Protein AF-A0A838E2M8-F1 (afdb_monomer_lite)

Structure (mmCIF, N/CA/C/O backbone):
data_AF-A0A838E2M8-F1
#
_entry.id   AF-A0A838E2M8-F1
#
loop_
_atom_site.group_PDB
_atom_site.id
_atom_site.type_symbol
_atom_site.label_atom_id
_atom_site.label_alt_id
_atom_site.label_comp_id
_atom_site.label_asym_id
_atom_site.label_entity_id
_atom_site.label_seq_id
_atom_site.pdbx_PDB_ins_code
_atom_site.Cartn_x
_atom_site.Cartn_y
_atom_site.Cartn_z
_atom_site.occupancy
_atom_site.B_iso_or_equiv
_atom_site.auth_seq_id
_atom_site.auth_comp_id
_atom_site.auth_asym_id
_atom_site.auth_atom_id
_atom_site.pdbx_PDB_model_num
ATOM 1 N N . MET A 1 1 ? 8.041 -13.208 11.716 1.00 29.17 1 MET A N 1
ATOM 2 C CA . MET A 1 1 ? 7.604 -13.875 10.468 1.00 29.17 1 MET A CA 1
ATOM 3 C C . MET A 1 1 ? 7.664 -12.862 9.334 1.00 29.17 1 MET A C 1
ATOM 5 O O . MET A 1 1 ? 7.441 -11.687 9.573 1.00 29.17 1 MET A O 1
ATOM 9 N N . VAL A 1 2 ? 8.114 -13.311 8.165 1.00 25.56 2 VAL A N 1
ATOM 10 C CA . VAL A 1 2 ? 8.766 -12.521 7.107 1.00 25.56 2 VAL A CA 1
ATOM 11 C C . VAL A 1 2 ? 7.895 -11.374 6.580 1.00 25.56 2 VAL A C 1
ATOM 13 O O . VAL A 1 2 ? 6.791 -11.605 6.093 1.00 25.56 2 VAL A O 1
ATOM 16 N N . ASN A 1 3 ? 8.439 -10.155 6.620 1.00 29.17 3 ASN A N 1
ATOM 17 C CA . ASN A 1 3 ? 7.928 -8.987 5.911 1.00 29.17 3 ASN A CA 1
ATOM 18 C C . ASN A 1 3 ? 8.081 -9.251 4.401 1.00 29.17 3 ASN A C 1
ATOM 20 O O . ASN A 1 3 ? 9.116 -8.950 3.805 1.00 29.17 3 ASN A O 1
ATOM 24 N N . LYS A 1 4 ? 7.111 -9.950 3.799 1.00 29.88 4 LYS A N 1
ATOM 25 C CA . LYS A 1 4 ? 7.078 -10.216 2.357 1.00 29.88 4 LYS A CA 1
ATOM 26 C C . LYS A 1 4 ? 6.680 -8.926 1.644 1.00 29.88 4 LYS A C 1
ATOM 28 O O . LYS A 1 4 ? 5.559 -8.785 1.172 1.00 29.88 4 LYS A O 1
ATOM 33 N N . TYR A 1 5 ? 7.619 -7.989 1.553 1.00 34.09 5 TYR A N 1
ATOM 34 C CA . TYR A 1 5 ? 7.651 -7.113 0.396 1.00 34.09 5 TYR A CA 1
ATOM 35 C C . TYR A 1 5 ? 7.855 -8.028 -0.807 1.00 34.09 5 TYR A C 1
ATOM 37 O O . TYR A 1 5 ? 8.869 -8.726 -0.891 1.00 34.09 5 TYR A O 1
ATOM 45 N N . THR A 1 6 ? 6.867 -8.094 -1.694 1.00 36.25 6 THR A N 1
ATOM 46 C CA . THR A 1 6 ? 6.998 -8.797 -2.967 1.00 36.25 6 THR A CA 1
ATOM 47 C C . THR A 1 6 ? 8.046 -8.055 -3.785 1.00 36.25 6 THR A C 1
ATOM 49 O O . THR A 1 6 ? 7.753 -7.113 -4.514 1.00 36.25 6 THR A O 1
ATOM 52 N N . ILE A 1 7 ? 9.307 -8.446 -3.613 1.00 33.19 7 ILE A N 1
ATOM 53 C CA . ILE A 1 7 ? 10.362 -8.147 -4.568 1.00 33.19 7 ILE A CA 1
ATOM 54 C C . ILE A 1 7 ? 9.932 -8.889 -5.829 1.00 33.19 7 ILE A C 1
ATOM 56 O O . ILE A 1 7 ? 10.034 -10.116 -5.885 1.00 33.19 7 ILE A O 1
ATOM 60 N N . TYR A 1 8 ? 9.402 -8.168 -6.817 1.00 39.72 8 TYR A N 1
ATOM 61 C CA . TYR A 1 8 ? 9.279 -8.704 -8.164 1.00 39.72 8 TYR A CA 1
ATOM 62 C C . TYR A 1 8 ? 10.704 -9.000 -8.625 1.00 39.72 8 TYR A C 1
ATOM 64 O O . TYR A 1 8 ? 11.469 -8.106 -8.987 1.00 39.72 8 TYR A O 1
ATOM 72 N N . LYS A 1 9 ? 11.109 -10.262 -8.472 1.00 33.03 9 LYS A N 1
ATOM 73 C CA . LYS A 1 9 ? 12.411 -10.762 -8.889 1.00 33.03 9 LYS A CA 1
ATOM 74 C C . LYS A 1 9 ? 12.399 -10.688 -10.413 1.00 33.03 9 LYS A C 1
ATOM 76 O O . LYS A 1 9 ? 11.808 -11.541 -11.067 1.00 33.03 9 LYS A O 1
ATOM 81 N N . MET A 1 10 ? 12.939 -9.597 -10.953 1.00 39.44 10 MET A N 1
ATOM 82 C CA . MET A 1 10 ? 13.003 -9.358 -12.390 1.00 39.44 10 MET A CA 1
ATOM 83 C C . MET A 1 10 ? 13.651 -10.555 -13.082 1.00 39.44 10 MET A C 1
ATOM 85 O O . MET A 1 10 ? 14.750 -10.977 -12.715 1.00 39.44 10 MET A O 1
ATOM 89 N N . ILE A 1 11 ? 12.992 -11.045 -14.130 1.00 34.09 11 ILE A N 1
ATOM 90 C CA . ILE A 1 11 ? 13.682 -11.695 -15.237 1.00 34.09 11 ILE A CA 1
ATOM 91 C C . ILE A 1 11 ? 14.453 -10.565 -15.915 1.00 34.09 11 ILE A C 1
ATOM 93 O O . ILE A 1 11 ? 13.924 -9.846 -16.759 1.00 34.09 11 ILE A O 1
ATOM 97 N N . VAL A 1 12 ? 15.687 -10.336 -15.472 1.00 35.16 12 VAL A N 1
ATOM 98 C CA . VAL A 1 12 ? 16.626 -9.530 -16.244 1.00 35.16 12 VAL A CA 1
ATOM 99 C C . VAL A 1 12 ? 16.842 -10.325 -17.524 1.00 35.16 12 VAL A C 1
ATOM 101 O O . VAL A 1 12 ? 17.469 -11.383 -17.488 1.00 35.16 12 VAL A O 1
ATOM 104 N N . VAL A 1 13 ? 16.282 -9.865 -18.644 1.00 34.38 13 VAL A N 1
ATOM 105 C CA . VAL A 1 13 ? 16.715 -10.333 -19.962 1.00 34.38 13 VAL A CA 1
ATOM 106 C C . VAL A 1 13 ? 18.147 -9.831 -20.115 1.00 34.38 13 VAL A C 1
ATOM 108 O O . VAL A 1 13 ? 18.404 -8.721 -20.573 1.00 34.38 13 VAL A O 1
ATOM 111 N N . SER A 1 14 ? 19.085 -10.622 -19.601 1.00 38.28 14 SER A N 1
ATOM 112 C CA . SER A 1 14 ? 20.511 -10.413 -19.765 1.00 38.28 14 SER A CA 1
ATOM 113 C C . SER A 1 14 ? 20.789 -10.450 -21.261 1.00 38.28 14 SER A C 1
ATOM 115 O O . SER A 1 14 ? 20.720 -11.516 -21.875 1.00 38.28 14 SER A O 1
ATOM 117 N 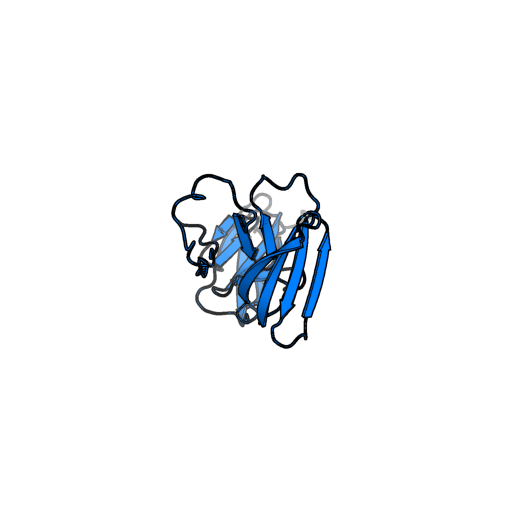N . MET A 1 15 ? 21.076 -9.295 -21.862 1.00 37.69 15 MET A N 1
ATOM 118 C CA . MET A 1 15 ? 21.724 -9.282 -23.166 1.00 37.69 15 MET A CA 1
ATOM 119 C C . MET A 1 15 ? 23.038 -10.044 -23.000 1.00 37.69 15 MET A C 1
ATOM 121 O O . MET A 1 15 ? 23.881 -9.680 -22.179 1.00 37.69 15 MET A O 1
ATOM 125 N N . LEU A 1 16 ? 23.155 -11.160 -23.715 1.00 37.75 16 LEU A N 1
ATOM 126 C CA . LEU A 1 16 ? 24.349 -11.990 -23.747 1.00 37.75 16 LEU A CA 1
ATOM 127 C C . LEU A 1 16 ? 25.532 -11.117 -24.180 1.00 37.75 16 LEU A C 1
ATOM 129 O O . LEU A 1 16 ? 25.550 -10.576 -25.284 1.00 37.75 16 LEU A O 1
ATOM 133 N N . CYS A 1 17 ? 26.514 -10.967 -23.294 1.00 39.62 17 CYS A N 1
ATOM 134 C CA . CYS A 1 17 ? 27.795 -10.358 -23.621 1.00 39.62 17 CYS A CA 1
ATOM 135 C C . CYS A 1 17 ? 28.537 -11.304 -24.580 1.00 39.62 17 CYS A C 1
ATOM 137 O O . CYS A 1 17 ? 28.907 -12.413 -24.200 1.00 39.62 17 CYS A O 1
ATOM 139 N N . GLY A 1 18 ? 28.696 -10.895 -25.841 1.00 39.44 18 GLY A N 1
ATOM 140 C CA . GLY A 1 18 ? 29.250 -11.719 -26.921 1.00 39.44 18 GLY A CA 1
ATOM 141 C C . GLY A 1 18 ? 30.774 -11.890 -26.925 1.00 39.44 18 GLY A C 1
ATOM 142 O O . GLY A 1 18 ? 31.293 -12.522 -27.841 1.00 39.44 18 GLY A O 1
ATOM 143 N N . SER A 1 19 ? 31.523 -11.354 -25.955 1.00 41.56 19 SER A N 1
ATOM 144 C CA . SER A 1 19 ? 32.971 -11.591 -25.877 1.00 41.56 19 SER A CA 1
ATOM 145 C C . SER A 1 19 ? 33.548 -11.354 -24.477 1.00 41.56 19 SER A C 1
ATOM 147 O O . SER A 1 19 ? 33.216 -10.401 -23.774 1.00 41.56 19 SER A O 1
ATOM 149 N N . ALA A 1 20 ? 34.444 -12.254 -24.067 1.00 37.47 20 ALA A N 1
ATOM 150 C CA . ALA A 1 20 ? 34.965 -12.414 -22.707 1.00 37.47 20 ALA A CA 1
ATOM 151 C C . ALA A 1 20 ? 35.934 -11.311 -22.215 1.00 37.47 20 ALA A C 1
ATOM 153 O O . ALA A 1 20 ? 36.621 -11.509 -21.216 1.00 37.47 20 ALA A O 1
ATOM 154 N N . SER A 1 21 ? 36.005 -10.148 -22.871 1.00 37.56 21 SER A N 1
ATOM 155 C CA . SER A 1 21 ? 37.001 -9.107 -22.551 1.00 37.56 21 SER A CA 1
ATOM 156 C C . SER A 1 21 ? 36.463 -7.898 -21.776 1.00 37.56 21 SER A C 1
ATOM 158 O O . SER A 1 21 ? 37.252 -7.032 -21.415 1.00 37.56 21 SER A O 1
ATOM 160 N N . TYR A 1 22 ? 35.167 -7.847 -21.443 1.00 41.56 22 TYR A N 1
ATOM 161 C CA . TYR A 1 22 ? 34.566 -6.729 -20.689 1.00 41.56 22 TYR A CA 1
ATOM 162 C C . TYR A 1 22 ? 33.777 -7.163 -19.443 1.00 41.56 22 TYR A C 1
ATOM 164 O O . TYR A 1 22 ? 32.778 -6.552 -19.081 1.00 41.56 22 TYR A O 1
ATOM 172 N N . CYS A 1 23 ? 34.221 -8.205 -18.739 1.00 42.34 23 CYS A N 1
ATOM 173 C CA . CYS A 1 23 ? 33.523 -8.710 -17.548 1.00 42.34 23 CYS A CA 1
ATOM 174 C C . CYS A 1 23 ? 33.998 -8.080 -16.215 1.00 42.34 23 CYS A C 1
ATOM 176 O O . CYS A 1 23 ? 33.953 -8.736 -15.177 1.00 42.34 23 CYS A O 1
ATOM 178 N N . GLY A 1 24 ? 34.473 -6.825 -16.227 1.00 43.28 24 GLY A N 1
ATOM 179 C CA . GLY A 1 24 ? 35.060 -6.173 -15.041 1.00 43.28 24 GLY A CA 1
ATOM 180 C C . GLY A 1 24 ? 34.764 -4.681 -14.841 1.00 43.28 24 GLY A C 1
ATOM 181 O O . GLY A 1 24 ? 35.233 -4.112 -13.861 1.00 43.28 24 GLY A O 1
ATOM 182 N N . ALA A 1 25 ? 33.994 -4.033 -15.719 1.00 50.28 25 ALA A N 1
ATOM 183 C CA . ALA A 1 25 ? 33.549 -2.655 -15.504 1.00 50.28 25 ALA A CA 1
ATOM 184 C C . ALA A 1 25 ? 32.116 -2.661 -14.957 1.00 50.28 25 ALA A C 1
ATOM 186 O O . ALA A 1 25 ? 31.277 -3.404 -15.457 1.00 50.28 25 ALA A O 1
ATOM 187 N N . LEU A 1 26 ? 31.827 -1.840 -13.942 1.00 54.47 26 LEU A N 1
ATOM 188 C CA . LEU A 1 26 ? 30.451 -1.524 -13.544 1.00 54.47 26 LEU A CA 1
ATOM 189 C C . LEU A 1 26 ? 29.745 -0.893 -14.752 1.00 54.47 26 LEU A C 1
ATOM 191 O O . LEU A 1 26 ? 29.950 0.282 -15.052 1.00 54.47 26 LEU A O 1
ATOM 195 N N . VAL A 1 27 ? 28.978 -1.704 -15.477 1.00 68.94 27 VAL A N 1
ATOM 196 C CA . VAL A 1 27 ? 28.207 -1.286 -16.649 1.00 68.94 27 VAL A CA 1
ATOM 197 C C . VAL A 1 27 ? 27.015 -0.462 -16.167 1.00 68.94 27 VAL A C 1
ATOM 199 O O . VAL A 1 27 ? 26.372 -0.829 -15.186 1.00 68.94 27 VAL A O 1
ATOM 202 N N . PHE A 1 28 ? 26.714 0.648 -16.844 1.00 79.75 28 PHE A N 1
ATOM 203 C CA . PHE A 1 28 ? 25.501 1.422 -16.586 1.00 79.75 28 PHE A CA 1
ATOM 204 C C . PHE A 1 28 ? 24.269 0.506 -16.668 1.00 79.75 28 PHE A C 1
ATOM 206 O O . PHE A 1 28 ? 24.039 -0.175 -17.673 1.00 79.75 28 PHE A O 1
ATOM 213 N N . GLY A 1 29 ? 23.498 0.452 -15.583 1.00 83.19 29 GLY A N 1
ATOM 214 C CA . GLY A 1 29 ? 22.462 -0.555 -15.418 1.00 83.19 29 GLY A CA 1
ATOM 215 C C . GLY A 1 29 ? 21.537 -0.297 -14.237 1.00 83.19 29 GLY A C 1
ATOM 216 O O . GLY A 1 29 ? 21.766 0.577 -13.395 1.00 83.19 29 GLY A O 1
ATOM 217 N N . PHE A 1 30 ? 20.451 -1.068 -14.210 1.00 86.81 30 PHE A N 1
ATOM 218 C CA . PHE A 1 30 ? 19.508 -1.077 -13.104 1.00 86.81 30 PHE A CA 1
ATOM 219 C C . PHE A 1 30 ? 20.124 -1.803 -11.914 1.00 86.81 30 PHE A C 1
ATOM 221 O O . PHE A 1 30 ? 20.321 -3.016 -11.950 1.00 86.81 30 PHE A O 1
ATOM 228 N N . LYS A 1 31 ? 20.323 -1.072 -10.822 1.00 87.19 31 LYS A N 1
ATOM 229 C CA . LYS A 1 31 ? 20.673 -1.659 -9.533 1.00 87.19 31 LYS A CA 1
ATOM 230 C C . LYS A 1 31 ? 19.442 -2.220 -8.828 1.00 87.19 31 LYS A C 1
ATOM 232 O O . LYS A 1 31 ? 19.501 -3.275 -8.201 1.00 87.19 31 LYS A O 1
ATOM 237 N N . GLN A 1 32 ? 18.327 -1.490 -8.885 1.00 86.00 32 GLN A N 1
ATOM 238 C CA . GLN A 1 32 ? 17.074 -1.885 -8.249 1.00 86.00 32 GLN A CA 1
ATOM 239 C C . GLN A 1 32 ? 15.880 -1.225 -8.934 1.00 86.00 32 GLN A C 1
ATOM 241 O O . GLN A 1 32 ? 15.927 -0.052 -9.284 1.00 86.00 32 GLN A O 1
ATOM 246 N N . ILE A 1 33 ? 14.782 -1.965 -9.049 1.00 88.62 33 ILE A N 1
ATOM 247 C CA . ILE A 1 33 ? 13.462 -1.422 -9.370 1.00 88.62 33 ILE A CA 1
ATOM 248 C C . ILE A 1 33 ? 12.518 -1.942 -8.292 1.00 88.62 33 ILE A C 1
ATOM 250 O O . ILE A 1 33 ? 12.398 -3.153 -8.098 1.00 88.62 33 ILE A O 1
ATOM 254 N N . LYS A 1 34 ? 11.918 -1.035 -7.526 1.00 88.38 34 LYS A N 1
ATOM 255 C CA . LYS A 1 34 ? 11.097 -1.364 -6.361 1.00 88.38 34 LYS A CA 1
ATOM 256 C C . LYS A 1 34 ? 9.732 -0.711 -6.490 1.00 88.38 34 LYS A C 1
ATOM 258 O O . LYS A 1 34 ? 9.644 0.508 -6.537 1.00 88.38 34 LYS A O 1
ATOM 263 N N . LEU A 1 35 ? 8.680 -1.518 -6.461 1.00 86.75 35 LEU A N 1
ATOM 264 C CA . LEU A 1 35 ? 7.319 -1.031 -6.284 1.00 86.75 35 LEU A CA 1
ATOM 265 C C . LEU A 1 35 ? 7.032 -0.934 -4.781 1.00 86.75 35 LEU A C 1
ATOM 267 O O . LEU A 1 35 ? 7.129 -1.930 -4.059 1.00 86.75 35 LEU A O 1
ATOM 271 N N . ASN A 1 36 ? 6.755 0.268 -4.295 1.00 80.19 36 ASN A N 1
ATOM 272 C CA . ASN A 1 36 ? 6.385 0.500 -2.909 1.00 80.19 36 ASN A CA 1
ATOM 273 C C . ASN A 1 36 ? 4.918 0.091 -2.675 1.00 80.19 36 ASN A C 1
ATOM 275 O O . ASN A 1 36 ? 4.119 0.109 -3.618 1.00 80.19 36 ASN A O 1
ATOM 279 N N . PRO A 1 37 ? 4.567 -0.318 -1.440 1.00 68.38 37 PRO A N 1
ATOM 280 C CA . PRO A 1 37 ? 3.185 -0.61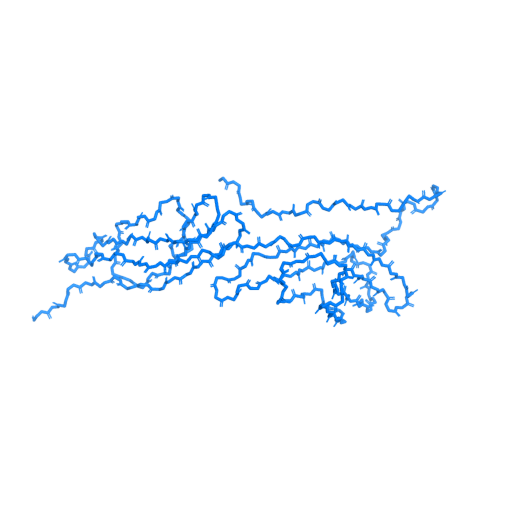5 -1.079 1.00 68.38 37 PRO A CA 1
ATOM 281 C C . PRO A 1 37 ? 2.272 0.582 -1.342 1.00 68.38 37 PRO A C 1
ATOM 283 O O . PRO A 1 37 ? 2.718 1.724 -1.265 1.00 68.38 37 PRO A O 1
ATOM 286 N N . VAL A 1 38 ? 1.000 0.297 -1.609 1.00 72.75 38 VAL A N 1
ATOM 287 C CA . VAL A 1 38 ? -0.041 1.320 -1.717 1.00 72.75 38 VAL A CA 1
ATOM 288 C C . VAL A 1 38 ? -0.130 2.082 -0.393 1.00 72.75 38 VAL A C 1
ATOM 290 O O . VAL A 1 38 ? -0.142 1.470 0.681 1.00 72.75 38 VAL A O 1
ATOM 293 N N . GLU A 1 39 ? -0.187 3.409 -0.455 1.00 74.38 39 GLU A N 1
ATOM 294 C CA . GLU A 1 39 ? -0.512 4.212 0.719 1.00 74.38 39 GLU A CA 1
ATOM 295 C C . GLU A 1 39 ? -2.023 4.154 0.958 1.00 74.38 39 GLU A C 1
ATOM 297 O O . GLU A 1 39 ? -2.816 4.415 0.063 1.00 74.38 39 GLU A O 1
ATOM 302 N N . CYS A 1 40 ? -2.472 3.836 2.173 1.00 74.88 40 CYS A N 1
ATOM 303 C CA . CYS A 1 40 ? -3.908 3.596 2.395 1.00 74.88 40 CYS A CA 1
ATOM 304 C C . CYS A 1 40 ? -4.777 4.855 2.229 1.00 74.88 40 CYS A C 1
ATOM 306 O O . CYS A 1 40 ? -5.990 4.745 2.131 1.00 74.88 40 CYS A O 1
ATOM 308 N N . LYS A 1 41 ? -4.167 6.050 2.186 1.00 64.25 41 LYS A N 1
ATOM 309 C CA . LYS A 1 41 ? -4.846 7.325 1.895 1.00 64.25 41 LYS A CA 1
ATOM 310 C C . LYS A 1 41 ? -4.706 7.773 0.430 1.00 64.25 41 LYS A C 1
ATOM 312 O O . LYS A 1 41 ? -5.388 8.709 0.028 1.00 64.25 41 LYS A O 1
ATOM 317 N N . ALA A 1 42 ? -3.853 7.117 -0.358 1.00 64.38 42 ALA A N 1
ATOM 318 C CA . ALA A 1 42 ? -3.625 7.402 -1.770 1.00 64.38 42 ALA A CA 1
ATOM 319 C C . ALA A 1 42 ? -3.404 6.062 -2.497 1.00 64.38 42 ALA A C 1
ATOM 321 O O . ALA A 1 42 ? -2.303 5.515 -2.426 1.00 64.38 42 ALA A O 1
ATOM 322 N N . PRO A 1 43 ? -4.422 5.502 -3.185 1.00 61.56 43 PRO A N 1
ATOM 323 C CA . PRO A 1 43 ? -4.424 4.119 -3.688 1.00 61.56 43 PRO A CA 1
ATOM 324 C C . PRO A 1 43 ? -3.415 3.849 -4.819 1.00 61.56 43 PRO A C 1
ATOM 326 O O . PRO A 1 43 ? -3.465 2.828 -5.507 1.00 61.56 43 PRO A O 1
ATOM 329 N N . HIS A 1 44 ? -2.510 4.785 -5.038 1.00 71.25 44 HIS A N 1
ATOM 330 C CA . HIS A 1 44 ? -1.554 4.809 -6.109 1.00 71.25 44 HIS A CA 1
ATOM 331 C C . HIS A 1 44 ? -0.245 4.174 -5.657 1.00 71.25 44 HIS A C 1
ATOM 333 O O . HIS A 1 44 ? 0.113 4.181 -4.477 1.00 71.25 44 HIS A O 1
ATOM 339 N N . ARG A 1 45 ? 0.466 3.564 -6.605 1.00 81.25 45 ARG A N 1
ATOM 340 C CA . ARG A 1 45 ? 1.743 2.913 -6.317 1.00 81.25 45 ARG A CA 1
ATOM 341 C C . ARG A 1 45 ? 2.898 3.830 -6.679 1.00 81.25 45 ARG A C 1
ATOM 343 O O . ARG A 1 45 ? 2.891 4.470 -7.729 1.00 81.25 45 ARG A O 1
ATOM 350 N N . THR A 1 46 ? 3.928 3.794 -5.843 1.00 87.44 46 THR A N 1
ATOM 351 C CA . THR A 1 46 ? 5.187 4.493 -6.097 1.00 87.44 46 THR A CA 1
ATOM 352 C C . THR A 1 46 ? 6.251 3.500 -6.540 1.00 87.44 46 THR A C 1
ATOM 354 O O . THR A 1 46 ? 6.551 2.538 -5.837 1.00 87.44 46 THR A O 1
ATOM 357 N N . LEU A 1 47 ? 6.856 3.728 -7.696 1.00 90.94 47 LEU A N 1
ATOM 358 C CA . LEU A 1 47 ? 8.019 3.010 -8.197 1.00 90.94 47 LEU A CA 1
ATOM 359 C C . LEU A 1 47 ? 9.288 3.782 -7.847 1.00 90.94 47 LEU A C 1
ATOM 361 O O . LEU A 1 47 ? 9.380 4.981 -8.082 1.00 90.94 47 LEU A O 1
ATOM 365 N N . SER A 1 48 ? 10.287 3.091 -7.314 1.00 91.06 48 SER A N 1
ATOM 366 C CA . SER A 1 48 ? 11.620 3.626 -7.049 1.00 91.06 48 SER A CA 1
ATOM 367 C C . SER A 1 48 ? 12.656 2.853 -7.860 1.00 91.06 48 SER A C 1
ATOM 369 O O . SER A 1 48 ? 12.795 1.637 -7.710 1.00 91.06 48 SER A O 1
ATOM 371 N N . ILE A 1 49 ? 13.392 3.563 -8.708 1.00 91.56 49 ILE A N 1
ATOM 372 C CA . ILE A 1 49 ? 14.431 3.030 -9.586 1.00 91.56 49 ILE A CA 1
ATOM 373 C C . ILE A 1 49 ? 15.784 3.521 -9.073 1.00 91.56 49 ILE A C 1
ATOM 375 O O . ILE A 1 49 ? 15.994 4.718 -8.889 1.00 91.56 49 ILE A O 1
ATOM 379 N N . LEU A 1 50 ? 16.710 2.593 -8.853 1.00 87.75 50 LEU A N 1
ATOM 380 C CA . LEU A 1 50 ? 18.101 2.878 -8.526 1.00 87.75 50 LEU A CA 1
ATOM 381 C C . LEU A 1 50 ? 18.992 2.334 -9.637 1.00 87.75 50 LEU A C 1
ATOM 383 O O . LEU A 1 50 ? 18.829 1.191 -10.071 1.00 87.75 50 LEU A O 1
ATOM 387 N N . VAL A 1 51 ? 19.965 3.137 -10.047 1.00 87.62 51 VAL A N 1
ATOM 388 C CA . VAL A 1 51 ? 21.014 2.754 -10.997 1.00 87.62 51 VAL A CA 1
ATOM 389 C C . VAL A 1 51 ? 22.318 2.438 -10.268 1.00 87.62 51 VAL A C 1
ATOM 391 O O . VAL A 1 51 ? 22.508 2.811 -9.103 1.00 87.62 51 VAL A O 1
ATOM 394 N N . ASP A 1 52 ? 23.215 1.711 -10.925 1.00 84.12 52 ASP A N 1
ATOM 395 C CA . ASP A 1 52 ? 24.540 1.439 -10.376 1.00 84.12 52 ASP A CA 1
ATOM 396 C C . ASP A 1 52 ? 25.343 2.737 -10.198 1.00 84.12 52 ASP A C 1
ATOM 398 O O . ASP A 1 52 ? 25.295 3.644 -11.026 1.00 84.12 52 ASP A O 1
ATOM 402 N N . LYS A 1 53 ? 26.078 2.836 -9.079 1.00 59.00 53 LYS A N 1
ATOM 403 C CA . LYS A 1 53 ? 26.677 4.073 -8.525 1.00 59.00 53 LYS A CA 1
ATOM 404 C C . LYS A 1 53 ? 27.713 4.786 -9.417 1.00 59.00 53 LYS A C 1
ATOM 406 O O . LYS A 1 53 ? 28.314 5.753 -8.962 1.00 59.00 53 LYS A O 1
ATOM 411 N N . ASN A 1 54 ? 27.947 4.332 -10.646 1.00 54.28 54 ASN A N 1
ATOM 412 C CA . ASN A 1 54 ? 28.970 4.902 -11.518 1.00 54.28 54 ASN A CA 1
ATOM 413 C C . ASN A 1 54 ? 28.476 6.069 -12.396 1.00 54.28 54 ASN A C 1
ATOM 415 O O . ASN A 1 54 ? 29.256 6.591 -13.186 1.00 54.28 54 ASN A O 1
ATOM 419 N N . SER A 1 55 ? 27.217 6.515 -12.278 1.00 54.69 55 SER A N 1
ATOM 420 C CA . SER A 1 55 ? 26.777 7.746 -12.948 1.00 54.69 55 SER A CA 1
ATOM 421 C C . SER A 1 55 ? 27.015 8.971 -12.051 1.00 54.69 55 SER A C 1
ATOM 423 O O . SER A 1 55 ? 26.129 9.418 -11.328 1.00 54.69 55 SER A O 1
ATOM 425 N N . THR A 1 56 ? 28.197 9.582 -12.149 1.00 55.47 56 THR A N 1
ATOM 426 C CA . THR A 1 56 ? 28.362 11.032 -11.887 1.00 55.47 56 THR A CA 1
ATOM 427 C C . THR A 1 56 ? 27.631 11.891 -12.932 1.00 55.47 56 THR A C 1
ATOM 429 O O . THR A 1 56 ? 27.642 13.116 -12.864 1.00 55.47 56 THR A O 1
ATOM 432 N N . HIS A 1 57 ? 27.012 11.236 -13.913 1.00 68.56 57 HIS A N 1
ATOM 433 C CA . HIS A 1 57 ? 26.306 11.804 -15.044 1.00 68.56 57 HIS A CA 1
ATOM 434 C C . HIS A 1 57 ? 24.808 11.888 -14.782 1.00 68.56 57 HIS A C 1
ATOM 436 O O . HIS A 1 57 ? 24.248 11.076 -14.043 1.00 68.56 57 HIS A O 1
ATOM 442 N N . ASN A 1 58 ? 24.165 12.845 -15.449 1.00 88.06 58 ASN A N 1
ATOM 443 C CA . ASN A 1 58 ? 22.719 12.946 -15.431 1.00 88.06 58 ASN A CA 1
ATOM 444 C C . ASN A 1 58 ? 22.096 11.677 -16.026 1.00 88.06 58 ASN A C 1
ATOM 446 O O . ASN A 1 58 ? 22.475 11.240 -17.116 1.00 88.06 58 ASN A O 1
ATOM 450 N N . VAL A 1 59 ? 21.140 11.103 -15.303 1.00 90.69 59 VAL A N 1
ATOM 451 C CA . VAL A 1 59 ? 20.366 9.944 -15.743 1.00 90.69 59 VAL A CA 1
ATOM 452 C C . VAL A 1 59 ? 18.932 10.381 -15.942 1.00 90.69 59 VAL A C 1
ATOM 454 O O . VAL A 1 59 ? 18.290 10.869 -15.009 1.00 90.69 59 VAL A O 1
ATOM 457 N N . ARG A 1 60 ? 18.418 10.183 -17.148 1.00 94.06 60 ARG A N 1
ATOM 458 C CA . ARG A 1 60 ? 16.998 10.332 -17.435 1.00 94.06 60 ARG A CA 1
ATOM 459 C C . ARG A 1 60 ? 16.305 8.995 -17.234 1.00 94.06 60 ARG A C 1
ATOM 461 O O . ARG A 1 60 ? 16.759 7.958 -17.715 1.00 94.06 60 ARG A O 1
ATOM 468 N N . TYR A 1 61 ? 15.205 9.039 -16.504 1.00 94.88 61 TYR A N 1
ATOM 469 C CA . TYR A 1 61 ? 14.321 7.917 -16.253 1.00 94.88 61 TYR A CA 1
ATOM 470 C C . TYR A 1 61 ? 13.061 8.138 -17.073 1.00 94.88 61 TYR A C 1
ATOM 472 O O . TYR A 1 61 ? 12.492 9.226 -17.009 1.00 94.88 61 TYR A O 1
ATOM 480 N N . VAL A 1 62 ? 12.616 7.126 -17.805 1.00 95.56 62 VAL A N 1
ATOM 481 C CA . VAL A 1 62 ? 11.348 7.158 -18.542 1.00 95.56 62 VAL A CA 1
ATOM 482 C C . VAL A 1 62 ? 10.524 5.962 -18.103 1.00 95.56 62 VAL A C 1
ATOM 484 O O . VAL A 1 62 ? 11.032 4.843 -18.059 1.00 95.56 62 VAL A O 1
ATOM 487 N N . VAL A 1 63 ? 9.266 6.191 -17.756 1.00 96.62 63 VAL A N 1
ATOM 488 C CA . VAL A 1 63 ? 8.300 5.142 -17.435 1.00 96.62 63 VAL A CA 1
ATOM 489 C C . VAL A 1 63 ? 7.097 5.349 -18.332 1.00 96.62 63 VAL A C 1
ATOM 491 O O . VAL A 1 63 ? 6.446 6.391 -18.272 1.00 96.62 63 VAL A O 1
ATOM 494 N N . GLU A 1 64 ? 6.806 4.353 -19.154 1.00 95.94 64 GLU A N 1
ATOM 495 C CA . GLU A 1 64 ? 5.681 4.377 -20.082 1.00 95.94 64 GLU A CA 1
ATOM 496 C C . GLU A 1 64 ? 4.920 3.057 -20.046 1.00 95.94 64 GLU A C 1
ATOM 498 O O . GLU A 1 64 ? 5.474 2.023 -19.666 1.00 95.94 64 GLU A O 1
ATOM 503 N N . THR A 1 65 ? 3.653 3.073 -20.437 1.00 94.00 65 THR A N 1
ATOM 504 C CA . THR A 1 65 ? 2.897 1.843 -20.691 1.00 94.00 65 THR A CA 1
ATOM 505 C C . THR A 1 65 ? 3.048 1.405 -22.137 1.00 94.00 65 THR A C 1
ATOM 507 O O . THR A 1 65 ? 3.302 2.211 -23.030 1.00 94.00 65 THR A O 1
ATOM 510 N N . GLU A 1 66 ? 2.875 0.108 -22.396 1.00 87.81 66 GLU A N 1
ATOM 511 C CA . GLU A 1 66 ? 3.026 -0.428 -23.755 1.00 87.81 66 GLU A CA 1
ATOM 512 C C . GLU A 1 66 ? 2.025 0.150 -24.765 1.00 87.81 66 GLU A C 1
ATOM 514 O O . GLU A 1 66 ? 2.323 0.201 -25.958 1.00 87.81 66 GLU A O 1
ATOM 519 N N . ASP A 1 67 ? 0.860 0.574 -24.273 1.00 88.00 67 ASP A N 1
ATOM 520 C CA . ASP A 1 67 ? -0.228 1.200 -25.026 1.00 88.00 67 ASP A CA 1
ATOM 521 C C . ASP A 1 67 ? -0.101 2.733 -25.133 1.00 88.00 67 ASP A C 1
ATOM 523 O O . ASP A 1 67 ? -0.937 3.371 -25.771 1.00 88.00 67 ASP A O 1
ATOM 527 N N . GLY A 1 68 ? 0.916 3.334 -24.504 1.00 88.50 68 GLY A N 1
ATOM 528 C CA . GLY A 1 68 ? 1.133 4.783 -24.476 1.00 88.50 68 GLY A CA 1
ATOM 529 C C . GLY A 1 68 ? 0.134 5.581 -23.627 1.00 88.50 68 GLY A C 1
ATOM 530 O O . GLY A 1 68 ? 0.181 6.809 -23.647 1.00 88.50 68 GLY A O 1
ATOM 531 N N . SER A 1 69 ? -0.762 4.929 -22.875 1.00 90.56 69 SER A N 1
ATOM 532 C CA . SER A 1 69 ? -1.738 5.602 -21.996 1.00 90.56 69 SER A CA 1
ATOM 533 C C . SER A 1 69 ? -1.099 6.336 -20.810 1.00 90.56 69 SER A C 1
ATOM 535 O O . SER A 1 69 ? -1.692 7.261 -20.255 1.00 90.56 69 SER A O 1
ATOM 537 N N . PHE A 1 70 ? 0.122 5.956 -20.439 1.00 92.19 70 PHE A N 1
ATOM 538 C CA . PHE A 1 70 ? 0.930 6.608 -19.423 1.00 92.19 70 PHE A CA 1
ATOM 539 C C . PHE A 1 70 ? 2.337 6.843 -19.966 1.00 92.19 70 PHE A C 1
ATOM 541 O O . PHE A 1 70 ? 2.952 5.940 -20.531 1.00 92.19 70 PHE A O 1
ATOM 548 N N . PHE A 1 71 ? 2.866 8.042 -19.732 1.00 95.19 71 PHE A N 1
ATOM 549 C CA . PHE A 1 71 ? 4.247 8.405 -20.022 1.00 95.19 71 PHE A CA 1
ATOM 550 C C . PHE A 1 71 ? 4.710 9.447 -19.007 1.00 95.19 71 PHE A C 1
ATOM 552 O O . PHE A 1 71 ? 4.061 10.479 -18.818 1.00 95.19 71 PHE A O 1
ATOM 559 N N . LYS A 1 72 ? 5.848 9.199 -18.363 1.00 96.56 72 LYS A N 1
ATOM 560 C CA . LYS A 1 72 ? 6.513 10.173 -17.500 1.00 96.56 72 LYS A CA 1
ATOM 561 C C . LYS A 1 72 ? 8.019 10.056 -17.679 1.00 96.56 72 LYS A C 1
ATOM 563 O O . LYS A 1 72 ? 8.561 8.953 -17.642 1.00 96.56 72 LYS A O 1
ATOM 568 N N . GLU A 1 73 ? 8.697 11.191 -17.805 1.00 96.12 73 GLU A N 1
ATOM 569 C CA . GLU A 1 73 ? 10.156 11.263 -17.788 1.00 96.12 73 GLU A CA 1
ATOM 570 C C . GLU A 1 73 ? 10.651 12.179 -16.667 1.00 96.12 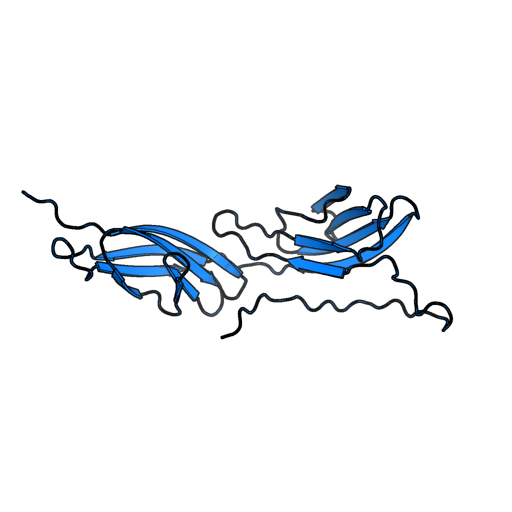73 GLU A C 1
ATOM 572 O O . GLU A 1 73 ? 9.987 13.149 -16.299 1.00 96.12 73 GLU A O 1
ATOM 577 N N . GLN A 1 74 ? 11.803 11.852 -16.086 1.00 95.44 74 GLN A N 1
ATOM 578 C CA . GLN A 1 74 ? 12.406 12.616 -14.995 1.00 95.44 74 GLN A CA 1
ATOM 579 C C . GLN A 1 74 ? 13.930 12.586 -15.094 1.00 95.44 74 GLN A C 1
ATOM 581 O O . GLN A 1 74 ? 14.522 11.557 -15.418 1.00 95.44 74 GLN A O 1
ATOM 586 N N . LEU A 1 75 ? 14.578 13.700 -14.756 1.00 94.06 75 LEU A N 1
ATOM 587 C CA . LEU A 1 75 ? 16.035 13.804 -14.698 1.00 94.06 75 LEU A CA 1
ATOM 588 C C . LEU A 1 75 ? 16.517 13.603 -13.261 1.00 94.06 75 LEU A C 1
ATOM 590 O O . LEU A 1 75 ? 16.043 14.277 -12.350 1.00 94.06 75 LEU A O 1
ATOM 594 N N . ASN A 1 76 ? 17.465 12.690 -13.057 1.00 91.69 76 ASN A N 1
ATOM 595 C CA . ASN A 1 76 ? 18.108 12.391 -11.771 1.00 91.69 76 ASN A CA 1
ATOM 596 C C . ASN A 1 76 ? 17.159 11.991 -10.628 1.00 91.69 76 ASN A C 1
ATOM 598 O O . ASN A 1 76 ? 17.588 11.894 -9.481 1.00 91.69 76 ASN A O 1
ATOM 602 N N . ASN A 1 77 ? 15.892 11.707 -10.935 1.00 92.06 77 ASN A N 1
ATOM 603 C CA . ASN A 1 77 ? 14.899 11.248 -9.978 1.00 92.06 77 ASN A CA 1
ATOM 604 C C . ASN A 1 77 ? 14.230 9.970 -10.492 1.00 92.06 77 ASN A C 1
ATOM 606 O O . ASN A 1 77 ? 13.407 10.011 -11.405 1.00 92.06 77 ASN A O 1
ATOM 610 N N . GLY A 1 78 ? 14.573 8.840 -9.877 1.00 91.81 78 GLY A N 1
ATOM 611 C CA . GLY A 1 78 ? 14.008 7.529 -10.194 1.00 91.81 78 GLY A CA 1
ATOM 612 C C . GLY A 1 78 ? 12.681 7.220 -9.495 1.00 91.81 78 GLY A C 1
ATOM 613 O O . GLY A 1 78 ? 12.319 6.047 -9.426 1.00 91.81 78 GLY A O 1
ATOM 614 N N . VAL A 1 79 ? 11.987 8.209 -8.918 1.00 92.75 79 VAL A N 1
ATOM 615 C CA . VAL A 1 79 ? 10.727 8.006 -8.181 1.00 92.75 79 VAL A CA 1
ATOM 616 C C . VAL A 1 79 ? 9.520 8.401 -9.029 1.00 92.75 79 VAL A C 1
ATOM 618 O O . VAL A 1 79 ? 9.387 9.560 -9.409 1.00 92.75 79 VAL A O 1
ATOM 621 N N . PHE A 1 80 ? 8.626 7.451 -9.294 1.00 93.19 80 PHE A N 1
ATOM 622 C CA . PHE A 1 80 ? 7.413 7.637 -10.093 1.00 93.19 80 PHE A CA 1
ATOM 623 C C . PHE A 1 80 ? 6.191 7.250 -9.267 1.00 93.19 80 PHE A C 1
ATOM 625 O O . PHE A 1 80 ? 6.091 6.115 -8.820 1.00 93.19 80 PHE A O 1
ATOM 632 N N . GLU A 1 81 ? 5.281 8.190 -9.062 1.00 89.31 81 GLU A N 1
ATOM 633 C CA . GLU A 1 81 ? 4.036 8.015 -8.304 1.00 89.31 81 GLU A CA 1
ATOM 634 C C . GLU A 1 81 ? 2.854 7.821 -9.264 1.00 89.31 81 GLU A C 1
ATOM 636 O O . GLU A 1 81 ? 3.038 7.883 -10.483 1.00 89.31 81 GLU A O 1
ATOM 641 N N . GLU A 1 82 ? 1.647 7.620 -8.728 1.00 85.81 82 GLU A N 1
ATOM 642 C CA . GLU A 1 82 ? 0.411 7.581 -9.529 1.00 85.81 82 GLU A CA 1
ATOM 643 C C . GLU A 1 82 ? 0.334 6.401 -10.519 1.00 85.81 82 GLU A C 1
ATOM 645 O O . GLU A 1 82 ? -0.401 6.443 -11.505 1.00 85.81 82 GLU A O 1
ATOM 650 N N . LEU A 1 83 ? 1.090 5.324 -10.273 1.00 88.38 83 LEU A N 1
ATOM 651 C CA . LEU A 1 83 ? 1.087 4.149 -11.145 1.00 88.38 83 LEU A CA 1
ATOM 652 C C . LEU A 1 83 ? -0.131 3.265 -10.872 1.00 88.38 83 LEU A C 1
ATOM 654 O O . LEU A 1 83 ? -0.414 2.900 -9.724 1.00 88.38 83 LEU A O 1
ATOM 658 N N . THR A 1 84 ? -0.810 2.876 -11.947 1.00 87.19 84 THR A N 1
ATOM 659 C CA . THR A 1 84 ? -1.995 2.016 -11.946 1.00 87.19 84 THR A CA 1
ATOM 660 C C . THR A 1 84 ? -1.656 0.626 -12.490 1.00 87.19 84 THR A C 1
ATOM 662 O O . THR A 1 84 ? -0.502 0.296 -12.757 1.00 87.19 84 THR A O 1
ATOM 665 N N . ALA A 1 85 ? -2.654 -0.248 -12.590 1.00 87.81 85 ALA A N 1
ATOM 666 C CA . ALA A 1 85 ? -2.464 -1.596 -13.100 1.00 87.81 85 ALA A CA 1
ATOM 667 C C . ALA A 1 85 ? -2.196 -1.587 -14.609 1.00 87.81 85 ALA A C 1
ATOM 669 O O . ALA A 1 85 ? -3.095 -1.285 -15.391 1.00 87.81 85 ALA A O 1
ATOM 670 N N . ASN A 1 86 ? -0.970 -1.917 -15.015 1.00 91.25 86 ASN A N 1
ATOM 671 C CA . ASN A 1 86 ? -0.582 -2.006 -16.420 1.00 91.25 86 ASN A CA 1
ATOM 672 C C . ASN A 1 86 ? 0.773 -2.731 -16.587 1.00 91.25 86 ASN A C 1
ATOM 674 O O . ASN A 1 86 ? 1.439 -3.098 -15.612 1.00 91.25 86 ASN A O 1
ATOM 678 N N . HIS A 1 87 ? 1.186 -2.929 -17.837 1.00 90.12 87 HIS A N 1
ATOM 679 C CA . HIS A 1 87 ? 2.538 -3.313 -18.226 1.00 90.12 87 HIS A CA 1
ATOM 680 C C . HIS A 1 87 ? 3.347 -2.058 -18.553 1.00 90.12 87 HIS A C 1
ATOM 682 O O . HIS A 1 87 ? 3.036 -1.326 -19.493 1.00 90.12 87 HIS A O 1
ATOM 688 N N . TYR A 1 88 ? 4.395 -1.829 -17.768 1.00 92.88 88 TYR A N 1
ATOM 689 C CA . TYR A 1 88 ? 5.277 -0.680 -17.889 1.00 92.88 88 TYR A CA 1
ATOM 690 C C . TYR A 1 88 ? 6.607 -1.068 -18.525 1.00 92.88 88 TYR A C 1
ATOM 692 O O . TYR A 1 88 ? 7.229 -2.064 -18.138 1.00 92.88 88 TYR A O 1
ATOM 700 N N . ARG A 1 89 ? 7.076 -0.225 -19.442 1.00 93.69 89 ARG A N 1
ATOM 701 C CA . ARG A 1 89 ? 8.460 -0.175 -19.908 1.00 93.69 89 ARG A CA 1
ATOM 702 C C . ARG A 1 89 ? 9.170 0.943 -19.165 1.00 93.69 89 ARG A C 1
ATOM 704 O O . ARG A 1 89 ? 8.685 2.068 -19.072 1.00 93.69 89 ARG A O 1
ATOM 711 N N . ILE A 1 90 ? 10.312 0.601 -18.593 1.00 95.31 90 ILE A N 1
ATOM 712 C CA . ILE A 1 90 ? 11.134 1.502 -17.799 1.00 95.31 90 ILE A CA 1
ATOM 713 C C . ILE A 1 90 ? 12.453 1.655 -18.529 1.00 95.31 90 ILE A C 1
ATOM 715 O O . ILE A 1 90 ? 13.150 0.663 -18.746 1.00 95.31 90 ILE A O 1
ATOM 719 N N . PHE A 1 91 ? 12.824 2.885 -18.851 1.00 92.38 91 PHE A N 1
ATOM 720 C CA . PHE A 1 91 ? 14.109 3.209 -19.440 1.00 92.38 91 PHE A CA 1
ATOM 721 C C . PHE A 1 91 ? 14.962 4.011 -18.472 1.00 92.38 91 PHE A C 1
ATOM 723 O O . PHE A 1 91 ? 14.476 4.898 -17.770 1.00 92.38 91 PHE A O 1
ATOM 730 N N . ILE A 1 92 ? 16.254 3.704 -18.473 1.00 92.56 92 ILE A N 1
ATOM 731 C CA . ILE A 1 92 ? 17.291 4.582 -17.936 1.00 92.56 92 ILE A CA 1
ATOM 732 C C . ILE A 1 92 ? 18.204 4.970 -19.088 1.00 92.56 92 ILE A C 1
ATOM 734 O O . ILE A 1 92 ? 18.614 4.114 -19.877 1.00 92.56 92 ILE A O 1
ATOM 738 N N . ILE A 1 93 ? 18.489 6.259 -19.194 1.00 91.19 93 ILE A N 1
ATOM 739 C CA . ILE A 1 93 ? 19.303 6.843 -20.255 1.00 91.19 93 ILE A CA 1
ATOM 740 C C . ILE A 1 93 ? 20.407 7.648 -19.583 1.00 91.19 93 ILE A C 1
ATOM 742 O O . ILE A 1 93 ? 20.139 8.524 -18.759 1.00 91.19 93 ILE A O 1
ATOM 746 N N . ASN A 1 94 ? 21.656 7.332 -19.906 1.00 90.12 94 ASN A N 1
ATOM 747 C CA . ASN A 1 94 ? 22.792 8.158 -19.531 1.00 90.12 94 ASN A CA 1
ATOM 748 C C . ASN A 1 94 ? 22.880 9.332 -20.513 1.00 90.12 94 ASN A C 1
ATOM 750 O O . ASN A 1 94 ? 23.183 9.133 -21.686 1.00 90.12 94 ASN A O 1
ATOM 754 N N . GLU A 1 95 ? 22.656 10.555 -20.035 1.00 90.00 95 GLU A N 1
ATOM 755 C CA . GLU A 1 95 ? 22.600 11.752 -20.892 1.00 90.00 95 GLU A CA 1
ATOM 756 C C . GLU A 1 95 ? 23.949 12.102 -21.540 1.00 90.00 95 GLU A C 1
ATOM 758 O O . GLU A 1 95 ? 23.999 12.867 -22.496 1.00 90.00 95 GLU A O 1
ATOM 763 N N . THR A 1 96 ? 25.064 11.580 -21.018 1.00 87.75 96 THR A N 1
ATOM 764 C CA . THR A 1 96 ? 26.399 11.840 -21.578 1.00 87.75 96 THR A CA 1
ATOM 765 C C . THR A 1 96 ? 26.758 10.841 -22.671 1.00 87.75 96 THR A C 1
ATOM 767 O O . THR A 1 96 ? 27.251 11.234 -23.725 1.00 87.75 96 THR A O 1
ATOM 770 N N . SER A 1 97 ? 26.530 9.547 -22.433 1.00 86.56 97 SER A N 1
ATOM 771 C CA . SER A 1 97 ? 26.879 8.496 -23.397 1.00 86.56 97 SER A C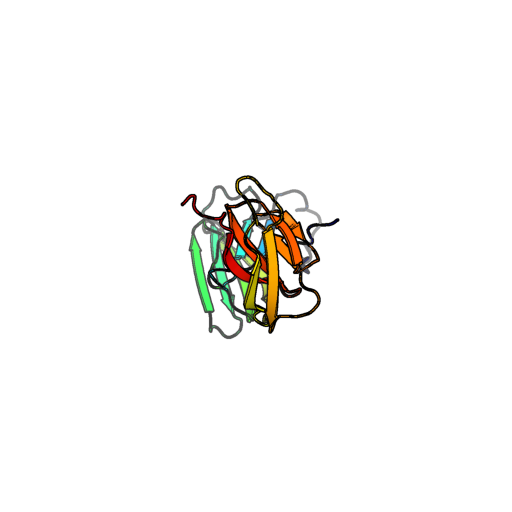A 1
ATOM 772 C C . SER A 1 97 ? 25.745 8.139 -24.360 1.00 86.56 97 SER A C 1
ATOM 774 O O . SER A 1 97 ? 25.981 7.390 -25.304 1.00 86.56 97 SER A O 1
ATOM 776 N N . ASN A 1 98 ? 24.526 8.638 -24.123 1.00 86.75 98 ASN A N 1
ATOM 777 C CA . ASN A 1 98 ? 23.283 8.165 -24.748 1.00 86.75 98 ASN A CA 1
ATOM 778 C C . ASN A 1 98 ? 23.066 6.652 -24.597 1.00 86.75 98 ASN A C 1
ATOM 780 O O . ASN A 1 98 ? 22.323 6.026 -25.352 1.00 86.75 98 ASN A O 1
ATOM 784 N N . GLU A 1 99 ? 23.725 6.040 -23.615 1.00 87.38 99 GLU A N 1
ATOM 785 C CA . GLU A 1 99 ? 23.543 4.634 -23.321 1.00 87.38 99 GLU A CA 1
ATOM 786 C C . GLU A 1 99 ? 22.180 4.426 -22.666 1.00 87.38 99 GLU A C 1
ATOM 788 O O . GLU A 1 99 ? 21.876 5.029 -21.636 1.00 87.38 99 GLU A O 1
ATOM 793 N N . GLN A 1 100 ? 21.373 3.546 -23.252 1.00 89.06 100 GLN A N 1
ATOM 794 C CA . GLN A 1 100 ? 20.033 3.237 -22.776 1.00 89.06 100 GLN A CA 1
ATOM 795 C C . GLN A 1 100 ? 19.950 1.793 -22.277 1.00 89.06 100 GLN A C 1
ATOM 797 O O . GLN A 1 100 ? 20.576 0.873 -22.819 1.00 89.06 100 GLN A O 1
ATOM 802 N N . ARG A 1 101 ? 19.145 1.580 -21.237 1.00 90.19 101 ARG A N 1
ATOM 803 C CA . ARG A 1 101 ? 18.699 0.257 -20.787 1.00 90.19 101 ARG A CA 1
ATOM 804 C C . ARG A 1 101 ? 17.196 0.264 -20.589 1.00 90.19 101 ARG A C 1
ATOM 806 O O . ARG A 1 101 ? 16.628 1.292 -20.240 1.00 90.19 101 ARG A O 1
ATOM 813 N N . MET A 1 102 ? 16.582 -0.898 -20.791 1.00 90.81 102 MET A N 1
ATOM 814 C CA . MET A 1 102 ? 15.150 -1.111 -20.616 1.00 90.81 102 MET A CA 1
ATOM 815 C C . MET A 1 102 ? 14.900 -2.245 -19.623 1.00 90.81 102 MET A C 1
ATOM 817 O O . MET A 1 102 ? 15.603 -3.256 -19.638 1.00 90.81 102 MET A O 1
ATOM 821 N N . ALA A 1 103 ? 13.876 -2.084 -18.796 1.00 88.69 103 ALA A N 1
ATOM 822 C CA . ALA A 1 103 ? 13.276 -3.133 -17.989 1.00 88.69 103 ALA A CA 1
ATOM 823 C C . ALA A 1 103 ? 11.756 -3.131 -18.193 1.00 88.69 103 ALA A C 1
ATOM 825 O O . ALA A 1 103 ? 11.168 -2.102 -18.522 1.00 88.69 103 ALA A O 1
ATOM 826 N N . ALA A 1 104 ? 11.125 -4.283 -17.983 1.00 89.06 104 ALA A N 1
ATOM 827 C CA . ALA A 1 104 ? 9.673 -4.416 -17.997 1.00 89.06 104 ALA A CA 1
ATOM 828 C C . ALA A 1 104 ? 9.159 -4.672 -16.577 1.00 89.06 104 ALA A C 1
ATOM 830 O O . ALA A 1 104 ? 9.784 -5.404 -15.803 1.00 89.06 104 ALA A O 1
ATOM 831 N N . MET A 1 105 ? 8.009 -4.094 -16.243 1.00 88.94 105 MET A N 1
ATOM 832 C CA . MET A 1 105 ? 7.335 -4.307 -14.966 1.00 88.94 105 MET A CA 1
ATOM 833 C C . MET A 1 105 ? 5.836 -4.485 -15.181 1.00 88.94 105 MET A C 1
ATOM 835 O O . MET A 1 105 ? 5.179 -3.637 -15.774 1.00 88.94 105 MET A O 1
ATOM 839 N N . HIS A 1 106 ? 5.284 -5.570 -14.644 1.00 89.88 106 HIS A N 1
ATOM 840 C CA . HIS A 1 106 ? 3.843 -5.773 -14.580 1.00 89.88 106 HIS A CA 1
ATOM 841 C C . HIS A 1 106 ? 3.317 -5.329 -13.213 1.00 89.88 106 HIS A C 1
ATOM 843 O O . HIS A 1 106 ? 3.745 -5.850 -12.180 1.00 89.88 106 HIS A O 1
ATOM 849 N N . ILE A 1 107 ? 2.383 -4.380 -13.212 1.00 87.94 107 ILE A N 1
ATOM 850 C CA . ILE A 1 107 ? 1.619 -3.990 -12.030 1.00 87.94 107 ILE A CA 1
ATOM 851 C C . ILE A 1 107 ? 0.233 -4.641 -12.143 1.00 87.94 107 ILE A C 1
ATOM 853 O O . ILE A 1 107 ? -0.555 -4.219 -12.989 1.00 87.94 107 ILE A O 1
ATOM 857 N N . PRO A 1 108 ? -0.092 -5.651 -11.313 1.00 85.12 108 PRO A N 1
ATOM 858 C CA . PRO A 1 108 ? -1.410 -6.272 -11.353 1.00 85.12 108 PRO A CA 1
ATOM 859 C C . PRO A 1 108 ? -2.486 -5.335 -10.780 1.00 85.12 108 PRO A C 1
ATOM 861 O O . PRO A 1 108 ? -2.173 -4.524 -9.897 1.00 85.12 108 PRO A O 1
ATOM 864 N N . PRO A 1 109 ? -3.751 -5.467 -11.225 1.00 85.25 109 PRO A N 1
ATOM 865 C CA . PRO A 1 109 ? -4.879 -4.789 -10.598 1.00 85.25 109 PRO A CA 1
ATOM 866 C C . PRO A 1 109 ? -5.048 -5.232 -9.148 1.00 85.25 109 PRO A C 1
ATOM 868 O O . PRO A 1 109 ? -4.741 -6.368 -8.789 1.00 85.25 109 PRO A O 1
ATOM 871 N N . VAL A 1 110 ? -5.540 -4.314 -8.319 1.00 84.62 110 VAL A N 1
ATOM 872 C CA . VAL A 1 110 ? -5.905 -4.583 -6.926 1.00 84.62 110 VAL A CA 1
ATOM 873 C C . VAL A 1 110 ? -7.416 -4.590 -6.789 1.00 84.62 110 VAL A C 1
ATOM 875 O O . VAL A 1 110 ? -8.094 -3.801 -7.450 1.00 84.62 110 VAL A O 1
ATOM 878 N N . ASN A 1 111 ? -7.938 -5.445 -5.914 1.00 88.06 111 ASN A N 1
ATOM 879 C CA . ASN A 1 111 ? -9.300 -5.295 -5.431 1.00 88.06 111 ASN A CA 1
ATOM 880 C C . ASN A 1 111 ? -9.258 -4.392 -4.191 1.00 88.06 111 ASN A C 1
ATOM 882 O O . ASN A 1 111 ? -8.618 -4.774 -3.207 1.00 88.06 111 ASN A O 1
ATOM 886 N N . PRO A 1 112 ? -9.888 -3.207 -4.203 1.00 88.69 112 PRO A N 1
ATOM 887 C CA . PRO A 1 112 ? -9.906 -2.340 -3.035 1.00 88.69 112 PRO A CA 1
ATOM 888 C C . PRO A 1 112 ? -10.485 -3.070 -1.819 1.00 88.69 112 PRO A C 1
ATOM 890 O O . PRO A 1 112 ? -11.583 -3.621 -1.889 1.00 88.69 112 PRO A O 1
ATOM 893 N N . VAL A 1 113 ? -9.743 -3.102 -0.712 1.00 92.44 113 VAL A N 1
ATOM 894 C CA . VAL A 1 113 ? -10.308 -3.424 0.605 1.00 92.44 113 VAL A CA 1
ATOM 895 C C . VAL A 1 113 ? -10.893 -2.148 1.204 1.00 92.44 113 VAL A C 1
ATOM 897 O O . VAL A 1 113 ? -10.348 -1.066 0.996 1.00 92.44 113 VAL A O 1
ATOM 900 N N . SER A 1 114 ? -12.002 -2.260 1.93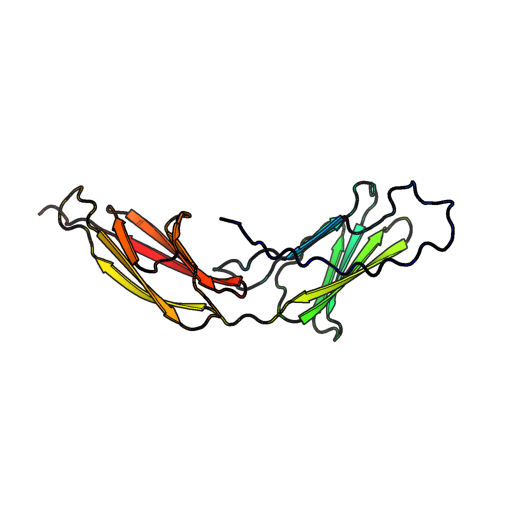0 1.00 93.88 114 SER A N 1
ATOM 901 C CA . SER A 1 114 ? -12.615 -1.125 2.625 1.00 93.88 114 SER A CA 1
ATOM 902 C C . SER A 1 114 ? -13.101 -1.525 4.011 1.00 93.88 114 SER A C 1
ATOM 904 O O . SER A 1 114 ? -13.708 -2.584 4.179 1.00 93.88 114 SER A O 1
ATOM 906 N N . ILE A 1 115 ? -12.862 -0.669 4.998 1.00 95.62 115 ILE A N 1
ATOM 907 C CA . ILE A 1 115 ? -13.434 -0.756 6.339 1.00 95.62 115 ILE A CA 1
ATOM 908 C C . ILE A 1 115 ? -14.850 -0.187 6.262 1.00 95.62 115 ILE A C 1
ATOM 910 O O . ILE A 1 115 ? -15.046 0.995 5.997 1.00 95.62 115 ILE A O 1
ATOM 914 N N . ILE A 1 116 ? -15.850 -1.040 6.475 1.00 96.38 116 ILE A N 1
ATOM 915 C CA . ILE A 1 116 ? -17.264 -0.653 6.344 1.00 96.38 116 ILE A CA 1
ATOM 916 C C . ILE A 1 116 ? -17.900 -0.274 7.677 1.00 96.38 116 ILE A C 1
ATOM 918 O O . ILE A 1 116 ? -18.888 0.458 7.699 1.00 96.38 116 ILE A O 1
ATOM 922 N N . SER A 1 117 ? -17.353 -0.765 8.789 1.00 94.94 117 SER A N 1
ATOM 923 C CA . SER A 1 117 ? -17.765 -0.356 10.127 1.00 94.94 117 SER A CA 1
ATOM 924 C C . SER A 1 117 ? -16.698 -0.678 11.171 1.00 94.94 117 SER A C 1
ATOM 926 O O . SER A 1 117 ? -15.847 -1.554 10.989 1.00 94.94 117 SER A O 1
ATOM 928 N N . THR A 1 118 ? -16.769 0.039 12.290 1.00 97.31 118 THR A N 1
ATOM 929 C CA . THR A 1 118 ? -16.007 -0.231 13.507 1.00 97.31 118 THR A CA 1
ATOM 930 C C . THR A 1 118 ? -16.973 -0.378 14.675 1.00 97.31 118 THR A C 1
ATOM 932 O O . THR A 1 118 ? -17.911 0.405 14.829 1.00 97.31 118 THR A O 1
ATOM 935 N N . VAL A 1 119 ? -16.764 -1.401 15.499 1.00 97.94 119 VAL A N 1
ATOM 936 C CA . VAL A 1 119 ? -17.514 -1.596 16.745 1.00 97.94 119 VAL A CA 1
ATOM 937 C C . VAL A 1 119 ? -16.583 -1.240 17.890 1.00 97.94 119 VAL A C 1
ATOM 939 O O . VAL A 1 119 ? -15.565 -1.901 18.083 1.00 97.94 119 VAL A O 1
ATOM 942 N N . ILE A 1 120 ? -16.910 -0.173 18.615 1.00 98.06 120 ILE A N 1
ATOM 943 C CA . ILE A 1 120 ? -16.067 0.388 19.673 1.00 98.06 120 ILE A CA 1
ATOM 944 C C . ILE A 1 120 ? -16.749 0.163 21.019 1.00 98.06 120 ILE A C 1
ATOM 946 O O . ILE A 1 120 ? -17.917 0.508 21.189 1.00 98.06 120 ILE A O 1
ATOM 950 N N . THR A 1 121 ? -15.999 -0.365 21.983 1.00 98.12 121 THR A N 1
ATOM 951 C CA . THR A 1 121 ? -16.389 -0.365 23.397 1.00 98.12 121 THR A CA 1
ATOM 952 C C . THR A 1 121 ? -15.473 0.593 24.143 1.00 98.12 121 THR A C 1
ATOM 954 O O . THR A 1 121 ? -14.253 0.416 24.148 1.00 98.12 121 THR A O 1
ATOM 957 N N . HIS A 1 122 ? -16.055 1.624 24.749 1.00 97.75 122 HIS A N 1
ATOM 958 C CA . HIS A 1 122 ? -15.338 2.554 25.619 1.00 97.75 122 HIS A CA 1
ATOM 959 C C . HIS A 1 122 ? -14.953 1.893 26.944 1.00 97.75 122 HIS A C 1
ATOM 961 O O . HIS A 1 122 ? -15.519 0.862 27.315 1.00 97.75 122 HIS A O 1
ATOM 967 N N . VAL A 1 123 ? -13.977 2.464 27.653 1.00 97.25 123 VAL A N 1
ATOM 968 C CA . VAL A 1 123 ? -13.578 1.907 28.950 1.00 97.25 123 VAL A CA 1
ATOM 969 C C . VAL A 1 123 ? -14.689 2.125 29.976 1.00 97.25 123 VAL A C 1
ATOM 971 O O . VAL A 1 123 ? -15.439 3.099 29.897 1.00 97.25 123 VAL A O 1
ATOM 974 N N . THR A 1 124 ? -14.819 1.217 30.939 1.00 95.94 124 THR A N 1
ATOM 975 C CA . THR A 1 124 ? -15.947 1.261 31.889 1.00 95.94 124 THR A CA 1
ATOM 976 C C . THR A 1 124 ? -15.768 2.296 32.987 1.00 95.94 124 THR A C 1
ATOM 978 O O . THR A 1 124 ? -16.750 2.782 33.535 1.00 95.94 124 THR A O 1
ATOM 981 N N . GLU A 1 125 ? -14.519 2.595 33.338 1.00 94.25 125 GLU A N 1
ATOM 982 C CA . GLU A 1 125 ? -14.147 3.435 34.470 1.00 94.25 125 GLU A CA 1
ATOM 983 C C . GLU A 1 125 ? -12.860 4.194 34.157 1.00 94.25 125 GLU A C 1
ATOM 985 O O . GLU A 1 125 ? -12.096 3.831 33.256 1.00 94.25 125 GLU A O 1
ATOM 990 N N . ARG A 1 126 ? -12.607 5.247 34.931 1.00 93.38 126 ARG A N 1
ATOM 991 C CA . ARG A 1 126 ? -11.419 6.074 34.772 1.00 93.38 126 ARG A CA 1
ATOM 992 C C . ARG A 1 126 ? -10.143 5.260 34.967 1.00 93.38 126 ARG A C 1
ATOM 994 O O . ARG A 1 126 ? -9.995 4.550 35.959 1.00 93.38 126 ARG A O 1
ATOM 1001 N N . GLY A 1 127 ? -9.215 5.373 34.019 1.00 90.75 127 GLY A N 1
ATOM 1002 C CA . GLY A 1 127 ? -7.954 4.626 34.049 1.00 90.75 127 GLY A CA 1
ATOM 1003 C C . GLY A 1 127 ? -8.075 3.121 33.772 1.00 90.75 127 GLY A C 1
ATOM 1004 O O . GLY A 1 127 ? -7.059 2.423 33.808 1.00 90.75 127 GLY A O 1
ATOM 1005 N N . ALA A 1 128 ? -9.272 2.606 33.467 1.00 96.44 128 ALA A N 1
ATOM 1006 C CA . ALA A 1 128 ? -9.425 1.235 33.001 1.00 96.44 128 ALA A CA 1
ATOM 1007 C C . ALA A 1 128 ? -8.839 1.070 31.590 1.00 96.44 128 ALA A C 1
ATOM 1009 O O . ALA A 1 128 ? -8.695 2.019 30.820 1.00 96.44 128 ALA A O 1
ATOM 1010 N N . THR A 1 129 ? -8.511 -0.170 31.241 1.00 97.56 129 THR A N 1
ATOM 1011 C CA . THR A 1 129 ? -7.982 -0.531 29.920 1.00 97.56 129 THR A CA 1
ATOM 1012 C C . THR A 1 129 ? -8.893 -1.503 29.191 1.00 97.56 129 THR A C 1
ATOM 1014 O O . THR A 1 129 ? -8.493 -2.091 28.205 1.00 97.56 129 THR A O 1
ATOM 1017 N N . ASN A 1 130 ? -10.125 -1.705 29.647 1.00 97.75 130 ASN A N 1
ATOM 1018 C CA . ASN A 1 130 ? -11.032 -2.719 29.104 1.00 97.75 130 ASN A CA 1
ATOM 1019 C C . ASN A 1 130 ? -11.786 -2.291 27.832 1.00 97.75 130 ASN A C 1
ATOM 1021 O O . ASN A 1 130 ? -12.760 -2.944 27.458 1.00 97.75 130 ASN A O 1
ATOM 1025 N N . GLY A 1 131 ? -11.339 -1.229 27.159 1.00 98.12 131 GLY A N 1
ATOM 1026 C CA . GLY A 1 131 ? -11.880 -0.833 25.869 1.00 98.12 131 GLY A CA 1
ATOM 1027 C C . GLY A 1 131 ? -11.553 -1.860 24.784 1.00 98.12 131 GLY A C 1
ATOM 1028 O O . GLY A 1 131 ? -10.603 -2.651 24.895 1.00 98.12 131 GLY A O 1
ATOM 1029 N N . SER A 1 132 ? -12.345 -1.847 23.717 1.00 98.44 132 SER A N 1
ATOM 1030 C CA . SER A 1 132 ? -12.162 -2.744 22.578 1.00 98.44 132 SER A CA 1
ATOM 1031 C C . SER A 1 132 ? -12.559 -2.098 21.256 1.00 98.44 132 SER A C 1
ATOM 1033 O O . SER A 1 132 ? -13.326 -1.134 21.206 1.00 98.44 132 SER A O 1
ATOM 1035 N N . LEU A 1 133 ? -12.011 -2.648 20.178 1.00 98.62 133 LEU A N 1
ATOM 1036 C CA . LEU A 1 133 ? -12.293 -2.281 18.799 1.00 98.62 133 LEU A CA 1
ATOM 1037 C C . LEU A 1 133 ? -12.413 -3.560 17.970 1.00 98.62 133 LEU A C 1
ATOM 1039 O O . LEU A 1 133 ? -11.496 -4.376 17.975 1.00 98.62 133 LEU A O 1
ATOM 1043 N N . SER A 1 134 ? -13.497 -3.697 17.216 1.00 98.38 134 SER A N 1
ATOM 1044 C CA . SER A 1 134 ? -13.634 -4.701 16.158 1.00 98.38 134 SER A CA 1
ATOM 1045 C C . SER A 1 134 ? -13.790 -4.010 14.808 1.00 98.38 134 SER A C 1
ATOM 1047 O O . SER A 1 134 ? -14.507 -3.010 14.693 1.00 98.38 134 SER A O 1
ATOM 1049 N N . ILE A 1 135 ? -13.100 -4.520 13.790 1.00 98.06 135 ILE A N 1
ATOM 1050 C CA . ILE A 1 135 ? -13.074 -3.949 12.439 1.00 98.06 135 ILE A CA 1
ATOM 1051 C C . ILE A 1 135 ? -13.830 -4.867 11.481 1.00 98.06 135 ILE A C 1
ATOM 1053 O O . ILE A 1 135 ? -13.471 -6.033 11.310 1.00 98.06 135 ILE A O 1
ATOM 1057 N N . VAL A 1 136 ? -14.821 -4.319 10.778 1.00 96.75 136 VAL A N 1
ATOM 1058 C CA . VAL A 1 136 ? -15.539 -5.030 9.714 1.00 96.75 136 VAL A CA 1
ATOM 1059 C C . VAL A 1 136 ? -15.090 -4.501 8.360 1.00 96.75 136 VAL A C 1
ATOM 1061 O O . VAL A 1 136 ? -15.068 -3.292 8.124 1.00 96.75 136 VAL A O 1
ATOM 1064 N N . VAL A 1 137 ? -14.741 -5.414 7.454 1.00 96.94 137 VAL A N 1
ATOM 1065 C CA . VAL A 1 137 ? -14.167 -5.083 6.144 1.00 96.94 137 VAL A CA 1
ATOM 1066 C C . VAL A 1 137 ? -14.919 -5.759 5.001 1.00 96.94 137 VAL A C 1
ATOM 1068 O O . VAL A 1 137 ? -15.538 -6.806 5.187 1.00 96.94 137 VAL A O 1
ATOM 1071 N N . THR A 1 138 ? -14.838 -5.172 3.810 1.00 95.69 138 THR A N 1
ATOM 1072 C CA . THR A 1 138 ? -15.327 -5.737 2.545 1.00 95.69 138 THR A CA 1
ATOM 1073 C C . THR A 1 138 ? -14.288 -5.563 1.435 1.00 95.69 138 THR A C 1
ATOM 1075 O O . THR A 1 138 ? -13.325 -4.810 1.590 1.00 95.69 138 THR A O 1
ATOM 1078 N N . GLY A 1 139 ? -14.498 -6.232 0.300 1.00 93.94 139 GLY A N 1
ATOM 1079 C CA . GLY A 1 139 ? -13.600 -6.161 -0.853 1.00 93.94 139 GLY A CA 1
ATOM 1080 C C . GLY A 1 139 ? -12.289 -6.911 -0.620 1.00 93.94 139 GLY A C 1
ATOM 1081 O O . GLY A 1 139 ? -12.280 -7.939 0.046 1.00 93.94 139 GLY A O 1
ATOM 1082 N N . GLY A 1 140 ? -11.187 -6.420 -1.187 1.00 90.81 140 GLY A N 1
ATOM 1083 C CA . GLY A 1 140 ? -9.865 -7.032 -1.036 1.00 90.81 140 GLY A CA 1
ATOM 1084 C C . GLY A 1 140 ? -9.730 -8.432 -1.648 1.00 90.81 140 GLY A C 1
ATOM 1085 O O . GLY A 1 140 ? -10.634 -8.971 -2.291 1.00 90.81 140 GLY A O 1
ATOM 1086 N N . THR A 1 141 ? -8.559 -9.036 -1.471 1.00 90.12 141 THR A N 1
ATOM 1087 C CA . THR A 1 141 ? -8.286 -10.417 -1.877 1.00 90.12 141 THR A CA 1
ATOM 1088 C C . THR A 1 141 ? -7.486 -11.165 -0.814 1.00 90.12 141 THR A C 1
ATOM 1090 O O . THR A 1 141 ? -6.648 -10.607 -0.101 1.00 90.12 141 THR A O 1
ATOM 1093 N N . GLY A 1 142 ? -7.713 -12.478 -0.743 1.00 90.25 142 GLY A N 1
ATOM 1094 C CA . GLY A 1 142 ? -6.956 -13.371 0.129 1.00 90.25 142 GLY A CA 1
ATOM 1095 C C . GLY A 1 142 ? -7.191 -13.115 1.617 1.00 90.25 142 GLY A C 1
ATOM 1096 O O . GLY A 1 142 ? -8.304 -12.826 2.044 1.00 90.25 142 GLY A O 1
ATOM 1097 N N . MET A 1 143 ? -6.136 -13.291 2.414 1.00 93.12 143 MET A N 1
ATOM 1098 C CA . MET A 1 143 ? -6.187 -13.073 3.860 1.00 93.12 143 MET A CA 1
ATOM 1099 C C . MET A 1 143 ? -5.941 -11.607 4.199 1.00 93.12 143 MET A C 1
ATOM 1101 O O . MET A 1 143 ? -5.082 -10.962 3.585 1.00 93.12 143 MET A O 1
ATOM 1105 N N . TYR A 1 144 ? -6.638 -11.128 5.228 1.00 95.50 144 TYR A N 1
ATOM 1106 C CA . TYR A 1 144 ? -6.416 -9.804 5.789 1.00 95.50 144 TYR A CA 1
ATOM 1107 C C . TYR A 1 144 ? -5.334 -9.822 6.862 1.00 95.50 144 TYR A C 1
ATOM 1109 O O . TYR A 1 144 ? -5.222 -10.763 7.651 1.00 95.50 144 TYR A O 1
ATO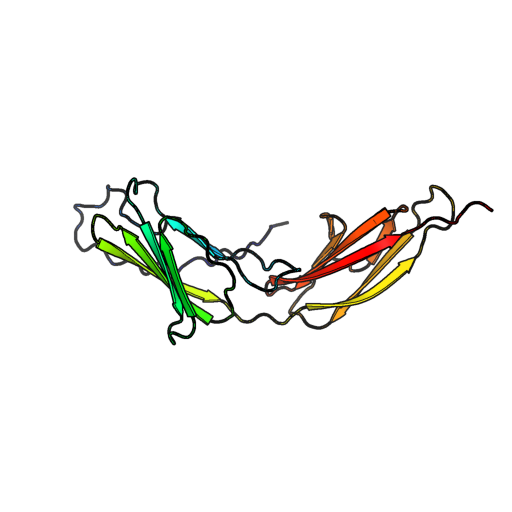M 1117 N N . ARG A 1 145 ? -4.554 -8.745 6.908 1.00 96.00 145 ARG A N 1
ATOM 1118 C CA . ARG A 1 145 ? -3.753 -8.376 8.077 1.00 96.00 145 ARG A CA 1
ATOM 1119 C C . ARG A 1 145 ? -4.226 -7.033 8.586 1.00 96.00 145 ARG A C 1
ATOM 1121 O O . ARG A 1 145 ? -4.518 -6.149 7.790 1.00 96.00 145 ARG A O 1
ATOM 1128 N N . TYR A 1 146 ? -4.249 -6.881 9.894 1.00 96.44 146 TYR A N 1
ATOM 1129 C CA . TYR A 1 146 ? -4.651 -5.654 10.557 1.00 96.44 146 TYR A CA 1
ATOM 1130 C C . TYR A 1 146 ? -3.440 -5.009 11.222 1.00 96.44 146 TYR A C 1
ATOM 1132 O O . TYR A 1 146 ? -2.423 -5.657 11.472 1.00 96.44 146 TYR A O 1
ATOM 1140 N N . GLU A 1 147 ? -3.538 -3.721 11.502 1.00 96.38 147 GLU A N 1
ATOM 1141 C CA . GLU A 1 147 ? -2.540 -2.976 12.256 1.00 96.38 147 GLU A CA 1
ATOM 1142 C C . GLU A 1 147 ? -3.256 -1.948 13.128 1.00 96.38 147 GLU A C 1
ATOM 1144 O O . GLU A 1 147 ? -4.157 -1.263 12.648 1.00 96.38 147 GLU A O 1
ATOM 1149 N N . LEU A 1 148 ? -2.859 -1.841 14.395 1.00 97.38 148 LEU A N 1
ATOM 1150 C CA . LEU A 1 148 ? -3.357 -0.826 15.321 1.00 97.38 148 LEU A CA 1
ATOM 1151 C C . LEU A 1 148 ? -2.170 -0.019 15.842 1.00 97.38 148 LEU A C 1
ATOM 1153 O O . LEU A 1 148 ? -1.282 -0.577 16.484 1.00 97.38 148 LEU A O 1
ATOM 1157 N N . ASN A 1 149 ? -2.123 1.280 15.543 1.00 95.88 149 ASN A N 1
ATOM 1158 C CA . ASN A 1 149 ? -1.010 2.170 15.903 1.00 95.88 149 ASN A CA 1
ATOM 1159 C C . ASN A 1 149 ? 0.371 1.621 15.488 1.00 95.88 149 ASN A C 1
ATOM 1161 O O . ASN A 1 149 ? 1.338 1.700 16.244 1.00 95.88 149 ASN A O 1
ATOM 1165 N N . GLY A 1 150 ? 0.469 1.022 14.296 1.00 93.25 150 GLY A N 1
ATOM 1166 C CA . GLY A 1 150 ? 1.713 0.417 13.805 1.00 93.25 150 GLY A CA 1
ATOM 1167 C C . GLY A 1 150 ? 1.988 -1.004 14.314 1.00 93.25 150 GLY A C 1
ATOM 1168 O O . GLY A 1 150 ? 2.981 -1.611 13.914 1.00 93.25 150 GLY A O 1
ATOM 1169 N N . ILE A 1 151 ? 1.135 -1.558 15.183 1.00 95.62 151 ILE A N 1
ATOM 1170 C CA . ILE A 1 151 ? 1.297 -2.907 15.734 1.00 95.62 151 ILE A CA 1
ATOM 1171 C C . ILE A 1 151 ? 0.499 -3.908 14.885 1.00 95.62 151 ILE A C 1
ATOM 1173 O O . ILE A 1 151 ? -0.730 -3.816 14.845 1.00 95.62 151 ILE A O 1
ATOM 1177 N N . PRO A 1 152 ? 1.153 -4.876 14.218 1.00 95.88 152 PRO A N 1
ATOM 1178 C CA . PRO A 1 152 ? 0.477 -5.821 13.337 1.00 95.88 152 PRO A CA 1
ATOM 1179 C C . PRO A 1 152 ? -0.342 -6.864 14.113 1.00 95.88 152 PRO A C 1
ATOM 1181 O O . PRO A 1 152 ? 0.076 -7.354 15.161 1.00 95.88 152 PRO A O 1
ATOM 1184 N N . SER A 1 153 ? -1.472 -7.266 13.535 1.00 96.75 153 SER A N 1
ATOM 1185 C CA . SER A 1 153 ? -2.395 -8.283 14.042 1.00 96.75 153 SER A CA 1
ATOM 1186 C C . SER A 1 153 ? -2.955 -9.127 12.892 1.00 96.75 153 SER A C 1
ATOM 1188 O O . SER A 1 153 ? -3.123 -8.652 11.770 1.00 96.75 153 SER A O 1
ATOM 1190 N N . ASN A 1 154 ? -3.270 -10.393 13.168 1.00 96.25 154 ASN A N 1
ATOM 1191 C CA . ASN A 1 154 ? -4.040 -11.249 12.253 1.00 96.25 154 ASN A CA 1
ATOM 1192 C C . ASN A 1 154 ? -5.526 -11.331 12.651 1.00 96.25 154 ASN A C 1
ATOM 1194 O O . ASN A 1 154 ? -6.284 -12.067 12.030 1.00 96.25 154 ASN A O 1
ATOM 1198 N N . SER A 1 155 ? -5.921 -10.611 13.702 1.00 96.88 155 SER A N 1
ATOM 1199 C CA . SER A 1 155 ? -7.289 -10.517 14.205 1.00 96.88 155 SER A CA 1
ATOM 1200 C C . SER A 1 155 ? -7.857 -9.125 13.903 1.00 96.88 155 SER A C 1
ATOM 1202 O O . SER A 1 155 ? -7.123 -8.148 14.094 1.00 96.88 155 SER A O 1
ATOM 1204 N N . PRO A 1 156 ? -9.130 -9.016 13.479 1.00 97.56 156 PRO A N 1
ATOM 1205 C CA . PRO A 1 156 ? -9.836 -7.737 13.393 1.00 97.56 156 PRO A CA 1
ATOM 1206 C C . PRO A 1 156 ? -10.222 -7.181 14.770 1.00 97.56 156 PRO A C 1
ATOM 1208 O O . PRO A 1 156 ? -10.598 -6.014 14.868 1.00 97.56 156 PRO A O 1
ATOM 1211 N N . ASP A 1 157 ? -10.160 -8.020 15.807 1.00 98.12 157 ASP A N 1
ATOM 1212 C CA . ASP A 1 157 ? -10.566 -7.695 17.168 1.00 98.12 157 ASP A CA 1
ATOM 1213 C C . ASP A 1 157 ? -9.355 -7.316 18.022 1.00 98.12 157 ASP A C 1
ATOM 1215 O O . ASP A 1 157 ? -8.386 -8.079 18.136 1.00 98.12 157 ASP A O 1
ATOM 1219 N N . PHE A 1 158 ? -9.450 -6.150 18.655 1.00 98.44 158 PHE A N 1
ATOM 1220 C CA . PHE A 1 158 ? -8.474 -5.578 19.570 1.00 98.44 158 PHE A CA 1
ATOM 1221 C C . PHE A 1 158 ? -9.131 -5.337 20.928 1.00 98.44 158 PHE A C 1
ATOM 1223 O O . PHE A 1 158 ? -10.200 -4.737 21.024 1.00 98.44 158 PHE A O 1
ATOM 1230 N N . THR A 1 159 ? -8.476 -5.790 21.990 1.00 98.12 159 THR A N 1
ATOM 1231 C CA . THR A 1 159 ? -8.949 -5.673 23.374 1.00 98.12 159 THR A CA 1
ATOM 1232 C C . THR A 1 159 ? -7.861 -5.068 24.250 1.00 98.12 159 THR A C 1
ATOM 1234 O O . THR A 1 159 ? -6.717 -4.928 23.819 1.00 98.12 159 THR A O 1
ATOM 1237 N N . ASN A 1 160 ? -8.193 -4.782 25.508 1.00 97.62 160 ASN A N 1
ATOM 1238 C CA . ASN A 1 160 ? -7.271 -4.186 26.475 1.00 97.62 160 ASN A CA 1
ATOM 1239 C C . ASN A 1 160 ? -6.773 -2.794 26.034 1.00 97.62 160 ASN A C 1
ATOM 1241 O O . ASN A 1 160 ? -5.595 -2.460 26.190 1.00 97.62 160 ASN A O 1
ATOM 1245 N N . LEU A 1 161 ? -7.672 -2.002 25.440 1.00 98.00 161 LEU A N 1
ATOM 1246 C CA . LEU A 1 161 ? -7.384 -0.668 24.934 1.00 98.00 161 LEU A CA 1
ATOM 1247 C C . LEU A 1 161 ? -7.731 0.417 25.980 1.00 98.00 161 LEU A C 1
ATOM 1249 O O . LEU A 1 161 ? -8.906 0.561 26.329 1.00 98.00 161 LEU A O 1
ATOM 1253 N N . PRO A 1 162 ? -6.748 1.185 26.497 1.00 97.56 162 PRO A N 1
ATOM 1254 C CA . PRO A 1 162 ? -7.013 2.401 27.274 1.00 97.56 162 PRO A CA 1
ATOM 1255 C C . PRO A 1 162 ? -7.692 3.509 26.443 1.00 97.56 162 PRO A C 1
ATOM 1257 O O . PRO A 1 162 ? -7.750 3.423 25.215 1.00 97.56 162 PRO A O 1
ATOM 1260 N N . PRO A 1 163 ? -8.161 4.598 27.081 1.00 97.38 163 PRO A N 1
ATOM 1261 C CA . PRO A 1 163 ? -8.653 5.765 26.361 1.00 97.38 163 PRO A CA 1
ATOM 1262 C C . PRO A 1 163 ? -7.551 6.387 25.498 1.00 97.38 163 PRO A C 1
ATOM 1264 O O . PRO A 1 163 ? -6.521 6.836 26.008 1.00 97.38 163 PRO A O 1
ATOM 1267 N N . HIS A 1 164 ? -7.749 6.395 24.182 1.00 97.44 164 HIS A N 1
ATOM 1268 C CA . HIS A 1 164 ? -6.806 6.961 23.223 1.00 97.44 164 HIS A CA 1
ATOM 1269 C C . HIS A 1 164 ? -7.432 7.100 21.831 1.00 97.44 164 HIS A C 1
ATOM 1271 O O . HIS A 1 164 ? -8.456 6.483 21.524 1.00 97.44 164 HIS A O 1
ATOM 1277 N N . SER A 1 165 ? -6.767 7.867 20.966 1.00 97.88 165 SER A N 1
ATOM 1278 C CA . SER A 1 165 ? -7.011 7.826 19.525 1.00 97.88 165 SER A CA 1
ATOM 1279 C C . SER A 1 165 ? -6.205 6.688 18.903 1.00 97.88 165 SER A C 1
ATOM 1281 O O . SER A 1 165 ? -4.985 6.626 19.043 1.00 97.88 165 SER A O 1
ATOM 1283 N N . TYR A 1 166 ? -6.875 5.787 18.199 1.00 97.56 166 TYR A N 1
ATOM 1284 C CA . TYR A 1 166 ? -6.260 4.651 17.532 1.00 97.56 166 TYR A CA 1
ATOM 1285 C C . TYR A 1 166 ? -6.348 4.794 16.016 1.00 97.56 166 TYR A C 1
ATOM 1287 O O . TYR A 1 166 ? -7.413 5.056 15.463 1.00 97.56 166 TYR A O 1
ATOM 1295 N N . SER A 1 167 ? -5.225 4.563 15.345 1.00 96.62 167 SER A N 1
ATOM 1296 C CA . SER A 1 167 ? -5.130 4.409 13.899 1.00 96.62 167 SER A CA 1
ATOM 1297 C C . SER A 1 167 ? -5.184 2.923 13.562 1.00 96.62 167 SER A C 1
ATOM 1299 O O . SER A 1 167 ? -4.241 2.174 13.835 1.00 96.62 167 SER A O 1
ATOM 1301 N N . ALA A 1 168 ? -6.312 2.496 13.007 1.00 96.50 168 ALA A N 1
ATOM 1302 C CA . ALA A 1 168 ? -6.547 1.127 12.588 1.00 96.50 168 ALA A CA 1
ATOM 1303 C C . ALA A 1 168 ? -6.380 1.007 11.072 1.00 96.50 168 ALA A C 1
ATOM 1305 O O . ALA A 1 168 ? -6.881 1.838 10.314 1.00 96.50 168 ALA A O 1
ATOM 1306 N N . ARG A 1 169 ? -5.687 -0.037 10.617 1.00 95.19 169 ARG A N 1
ATOM 1307 C CA . ARG A 1 169 ? -5.484 -0.330 9.194 1.00 95.19 169 ARG A CA 1
ATOM 1308 C C . ARG A 1 169 ? -5.802 -1.778 8.893 1.00 95.19 169 ARG A C 1
ATOM 1310 O O . ARG A 1 169 ? -5.586 -2.656 9.728 1.00 95.19 169 ARG A O 1
ATOM 1317 N N . VAL A 1 170 ? -6.234 -2.023 7.664 1.00 95.25 170 VAL A N 1
ATOM 1318 C CA . VAL A 1 170 ? -6.367 -3.360 7.088 1.00 95.25 170 VAL A CA 1
ATOM 1319 C C . VAL A 1 170 ? -5.570 -3.442 5.792 1.00 95.25 170 VAL A C 1
ATOM 1321 O O . VAL A 1 170 ? -5.538 -2.496 5.012 1.00 95.25 170 VAL A O 1
ATOM 1324 N N . PHE A 1 171 ? -4.936 -4.586 5.559 1.00 92.88 171 PHE A N 1
ATOM 1325 C CA . PHE A 1 171 ? -4.196 -4.916 4.351 1.00 92.88 171 PHE A CA 1
ATOM 1326 C C . PHE A 1 171 ? -4.755 -6.194 3.733 1.00 92.88 171 PHE A C 1
ATOM 1328 O O . PHE A 1 171 ? -4.933 -7.201 4.419 1.00 92.88 171 PHE A O 1
ATOM 1335 N N . SER A 1 172 ? -4.959 -6.153 2.425 1.00 92.50 172 SER A N 1
ATOM 1336 C CA . SER A 1 172 ? -5.298 -7.278 1.559 1.00 92.50 172 SER A CA 1
ATOM 1337 C C . SER A 1 172 ? -4.027 -7.935 0.995 1.00 92.50 172 SER A C 1
ATOM 1339 O O . SER A 1 172 ? -2.947 -7.335 0.965 1.00 92.50 172 SER A O 1
ATOM 1341 N N . SER A 1 173 ? -4.135 -9.181 0.529 1.00 88.81 173 SER A N 1
ATOM 1342 C CA . SER A 1 173 ? -2.996 -9.941 -0.006 1.00 88.81 173 SER A CA 1
ATOM 1343 C C . SER A 1 173 ? -2.444 -9.386 -1.329 1.00 88.81 173 SER A C 1
ATOM 1345 O O . SER A 1 173 ? -1.262 -9.575 -1.615 1.00 88.81 173 SER A O 1
ATOM 1347 N N . ASP A 1 174 ? -3.256 -8.673 -2.114 1.00 85.00 174 ASP A N 1
ATOM 1348 C CA . ASP A 1 174 ? -2.835 -7.970 -3.343 1.00 85.00 174 ASP A CA 1
ATOM 1349 C C . ASP A 1 174 ? -2.125 -6.623 -3.092 1.00 85.00 174 ASP A C 1
ATOM 1351 O O . ASP A 1 174 ? -1.704 -5.946 -4.038 1.00 85.00 174 ASP A O 1
ATOM 1355 N N . GLY A 1 175 ? -1.962 -6.242 -1.822 1.00 83.38 175 GLY A N 1
ATOM 1356 C CA . GLY A 1 175 ? -1.337 -4.991 -1.408 1.00 83.38 175 GLY A CA 1
ATOM 1357 C C . GLY A 1 175 ? -2.291 -3.801 -1.319 1.00 83.38 175 GLY A C 1
ATOM 1358 O O . GLY A 1 175 ? -1.815 -2.707 -1.025 1.00 83.38 175 GLY A O 1
ATOM 1359 N N . SER A 1 176 ? -3.597 -3.984 -1.550 1.00 87.69 176 SER A N 1
ATOM 1360 C CA . SER A 1 176 ? -4.603 -2.977 -1.194 1.00 87.69 176 SER A CA 1
ATOM 1361 C C . SER A 1 176 ? -4.658 -2.781 0.324 1.00 87.69 176 SER A C 1
ATOM 1363 O O . SER A 1 176 ? -4.415 -3.720 1.090 1.00 87.69 176 SER A O 1
ATOM 1365 N N . CYS A 1 177 ? -4.973 -1.569 0.771 1.00 91.62 177 CYS A N 1
ATOM 1366 C CA . CYS A 1 177 ? -5.168 -1.284 2.182 1.00 91.62 177 CYS A CA 1
ATOM 1367 C C . CYS A 1 177 ? -6.152 -0.139 2.407 1.00 91.62 177 CYS A C 1
ATOM 1369 O O . CYS A 1 177 ? -6.348 0.692 1.524 1.00 91.62 177 CYS A O 1
ATOM 1371 N N . ASP A 1 178 ? -6.725 -0.106 3.608 1.00 93.38 178 ASP A N 1
ATOM 1372 C CA . ASP A 1 178 ? -7.613 0.955 4.082 1.00 93.38 178 ASP A CA 1
ATOM 1373 C C . ASP A 1 178 ? -7.297 1.300 5.547 1.00 93.38 178 ASP A C 1
ATOM 1375 O O . ASP A 1 178 ? -6.655 0.515 6.258 1.00 93.38 178 ASP A O 1
ATOM 1379 N N . MET A 1 179 ? -7.693 2.494 5.984 1.00 94.56 179 MET A N 1
ATOM 1380 C CA . MET A 1 179 ? -7.386 3.057 7.296 1.00 94.56 179 MET A CA 1
ATOM 1381 C C . MET A 1 179 ? -8.577 3.822 7.874 1.00 94.56 179 MET A C 1
ATOM 1383 O O . MET A 1 179 ? -9.228 4.598 7.182 1.00 94.56 179 MET A O 1
ATOM 1387 N N . VAL A 1 180 ? -8.760 3.712 9.189 1.00 95.25 180 VAL A N 1
ATOM 1388 C CA . VAL A 1 180 ? -9.700 4.531 9.958 1.00 95.25 180 VAL A CA 1
ATOM 1389 C C . VAL A 1 180 ? -9.067 4.998 11.269 1.00 95.25 180 VAL A C 1
ATOM 1391 O O . VAL A 1 180 ? -8.270 4.286 11.884 1.00 95.25 180 VAL A O 1
ATOM 1394 N N . GLU A 1 181 ? -9.422 6.204 11.703 1.00 96.56 181 GLU A N 1
ATOM 1395 C CA . GLU A 1 181 ? -9.115 6.702 13.043 1.00 96.56 181 GLU A CA 1
ATOM 1396 C C . GLU A 1 181 ? -10.342 6.517 13.939 1.00 96.56 181 GLU A C 1
ATOM 1398 O O . GLU A 1 181 ? -11.461 6.864 13.559 1.00 96.56 181 GLU A O 1
ATOM 1403 N N . VAL A 1 182 ? -10.139 5.956 15.127 1.00 97.25 182 VAL A N 1
ATOM 1404 C CA . VAL A 1 182 ? -11.189 5.754 16.133 1.00 97.25 182 VAL A CA 1
ATOM 1405 C C . VAL A 1 182 ? -10.738 6.310 17.473 1.00 97.25 182 VAL A C 1
ATOM 1407 O O . VAL A 1 182 ? -9.544 6.379 17.750 1.00 97.25 182 VAL A O 1
ATOM 1410 N N . VAL A 1 183 ? -11.685 6.682 18.328 1.00 98.00 183 VAL A N 1
ATOM 1411 C CA . VAL A 1 183 ? -11.385 7.191 19.669 1.00 98.00 183 VAL A CA 1
ATOM 1412 C C . VAL A 1 183 ? -12.073 6.308 20.696 1.00 98.00 183 VAL A C 1
ATOM 1414 O O . VAL A 1 183 ? -13.282 6.094 20.630 1.00 98.00 183 VAL A O 1
ATOM 1417 N N . ILE A 1 184 ? -11.299 5.806 21.653 1.00 97.88 184 ILE A N 1
ATOM 1418 C CA . ILE A 1 184 ? -11.817 5.174 22.865 1.00 97.88 184 ILE A CA 1
ATOM 1419 C C . ILE A 1 184 ? -11.757 6.222 23.970 1.00 97.88 184 ILE A C 1
ATOM 1421 O O . ILE A 1 184 ? -10.702 6.802 24.215 1.00 97.88 184 ILE A O 1
ATOM 1425 N N . THR A 1 185 ? -12.889 6.485 24.613 1.00 97.38 185 THR A N 1
ATOM 1426 C CA . THR A 1 185 ? -13.014 7.451 25.704 1.00 97.38 185 THR A CA 1
ATOM 1427 C C . THR A 1 185 ? -13.190 6.744 27.043 1.00 97.38 185 THR A C 1
ATOM 1429 O O . THR A 1 185 ? -13.487 5.549 27.099 1.00 97.38 185 THR A O 1
ATOM 1432 N N . GLU A 1 186 ? -12.995 7.506 28.116 1.00 95.38 186 GLU A N 1
ATOM 1433 C CA . GLU A 1 186 ? -13.436 7.163 29.468 1.00 95.38 186 GLU A CA 1
ATOM 1434 C C . GLU A 1 186 ? -14.708 7.940 29.840 1.00 95.38 186 GLU A C 1
ATOM 1436 O O . GLU A 1 186 ? -15.005 8.958 29.204 1.00 95.38 186 GLU A O 1
ATOM 1441 N N . PRO A 1 187 ? -15.475 7.477 30.845 1.00 93.25 187 PRO A N 1
ATOM 1442 C CA . PRO A 1 187 ? -16.606 8.231 31.372 1.00 93.25 187 PRO A CA 1
ATOM 1443 C C . PRO A 1 187 ? -16.158 9.593 31.918 1.00 93.25 187 PRO A C 1
ATOM 1445 O O . PRO A 1 187 ? -15.110 9.698 32.556 1.00 93.25 187 PRO A O 1
ATOM 1448 N N . PHE A 1 188 ? -16.965 10.634 31.703 1.00 84.00 188 PHE A N 1
ATOM 1449 C CA . PHE A 1 188 ? -16.743 11.941 32.326 1.00 84.00 188 PHE A CA 1
ATOM 1450 C C . PHE A 1 188 ? -17.091 11.888 33.821 1.00 84.00 188 PHE A C 1
ATOM 1452 O O . PHE A 1 188 ? -18.070 11.245 34.202 1.00 84.00 188 PHE A O 1
ATOM 1459 N N . GLU A 1 189 ? -16.319 12.581 34.664 1.00 74.38 189 GLU A N 1
ATOM 1460 C CA . GLU A 1 189 ? -16.712 12.824 36.057 1.00 74.38 189 GLU A CA 1
ATOM 1461 C C . GLU A 1 189 ? -17.910 13.788 36.085 1.00 74.38 189 GLU A C 1
ATOM 1463 O O . GLU A 1 189 ? -17.917 14.798 35.376 1.00 74.38 189 GLU A O 1
ATOM 1468 N N . SER A 1 190 ? -18.935 13.435 36.866 1.00 68.31 190 SER A N 1
ATOM 1469 C CA . SER A 1 190 ? -20.118 14.265 37.128 1.00 68.31 190 SER A CA 1
ATOM 1470 C C . SER A 1 190 ? -19.860 15.304 38.207 1.00 68.31 190 SER A C 1
ATOM 1472 O O . SER A 1 190 ? -19.274 14.897 39.237 1.00 68.31 190 SER A O 1
#

Secondary structure (DSSP, 8-state):
------------------STT-TTS--S-EEEEEEPPPBTTB--EEEEEEE-TT--S-EEEEEEETTSS-EEEEES--EEEEE-SEEEEEEEEETTT--EEEEEEEE---PPEEEEEEEEE--SSTT---EEEEEEEEE--S--EEEETTEEES-SEEEEE-SEEEEEEEE-TTS-EEEEEEEE-PPPP-

pLDDT: mean 82.78, std 20.1, range [25.56, 98.62]

Sequence (190 aa):
MVNKYTIYKMIVVSMLCGSASYCGALVFGFKQIKLNPVECKAPHRTLSILVDKNSTHNVRYVVETEDGSFFKEQLNNGVFEELTANHYRIFIINETSNEQRMAAMHIPPVNPVSIISTVITHVTERGATNGSLSIVVTGGTGMYRYELNGIPSNSPDFTNLPPHSYSARVFSSDGSCDMVEVVITEPFES

Foldseek 3Di:
DDPPPPQVPFPPPPPDPPDDPPPPDQDWDWPGWHWDFQDQVHRKIKIATDIDPPPPAKKKKWKAAPVRPDIDIDIPGRIDIRDAFGKIWIWIAGPVVRDIDIGIDGQHHWWAKDFPDKDWDAAAAPPFQFIKIATDMDIAADAKWKDKPNRIDSHSIDGSHHFDWIWIKMAHPSRHIHIDIDTHDHDDDD

Radius of gyration: 23.14 Å; chains: 1; bounding box: 57×28×64 Å